Protein AF-A0A2D6P899-F1 (afdb_monomer_lite)

Radius of gyration: 21.69 Å; chains: 1; bounding box: 52×33×63 Å

Sequence (216 aa):
EVYKSGYAFKNKCWFLDWHKQESIDLLESSTNSSELIDLIKQGVPEEYIFENDRKDSNKVVIRGKLPKLKWTDPDLEIHKKSPKTMRDVGVFITWLQDDMVNDITSFRGRNAGGTAMWLACEQGAENVYMMGFDLSVPDKPLSHLYPETTHLPTSAKDNGFDSINWQTQNKKVFRKFPKTNFYWVTKSVEEQLLVDQFSMCKNVTFLTYGDLEVWK

Secondary structure (DSSP, 8-state):
-TTTTTGGGTS-EEETT---B--HHHHHHHTT-TTHHHHHHTTS-GGGEEE---TT---EEEEEE--SS-TT-TTHHHHHT-HHHHTT-EEEEEE--S--EEE--SS-SS-HHHHHHHHHHHTT-SEEEEES-----TTSBP--SS---TTS-SBHHHHT--THHHHHHHHHHHHH-TTSEEEEEESSGGG-TTGGGGTT-TTEEEEEHHHHHTT-

Structure (mmCIF, N/CA/C/O backbone):
data_AF-A0A2D6P899-F1
#
_entry.id   AF-A0A2D6P899-F1
#
loop_
_atom_site.group_PDB
_atom_site.id
_atom_site.type_symbol
_atom_site.label_atom_id
_atom_site.label_alt_id
_atom_site.label_comp_id
_atom_site.label_asym_id
_atom_site.label_entity_id
_atom_site.label_seq_id
_atom_site.pdbx_PDB_ins_code
_atom_site.Cartn_x
_atom_site.Cartn_y
_atom_site.Cartn_z
_atom_site.occupancy
_atom_site.B_iso_or_equiv
_atom_site.auth_seq_id
_atom_site.auth_comp_id
_atom_site.auth_asym_id
_atom_site.auth_atom_id
_atom_site.pdbx_PDB_model_num
ATOM 1 N N . GLU A 1 1 ? 8.119 -7.061 -6.542 1.00 78.00 1 GLU A N 1
ATOM 2 C CA . GLU A 1 1 ? 8.088 -8.331 -5.785 1.00 78.00 1 GLU A CA 1
ATOM 3 C C . GLU A 1 1 ? 6.747 -9.061 -5.896 1.00 78.00 1 GLU A C 1
ATOM 5 O O . GLU A 1 1 ? 6.721 -10.088 -6.554 1.00 78.00 1 GLU A O 1
ATOM 10 N N . VAL A 1 2 ? 5.636 -8.518 -5.372 1.00 89.44 2 VAL A N 1
ATOM 11 C CA . VAL A 1 2 ? 4.300 -9.174 -5.383 1.00 89.44 2 VAL A CA 1
ATOM 12 C C . VAL A 1 2 ? 3.826 -9.617 -6.777 1.00 89.44 2 VAL A C 1
ATOM 14 O O . VAL A 1 2 ? 3.259 -10.694 -6.930 1.00 89.44 2 VAL A O 1
ATOM 17 N N . TYR A 1 3 ? 4.073 -8.810 -7.812 1.00 90.81 3 TYR A N 1
ATOM 18 C CA . TYR A 1 3 ? 3.744 -9.202 -9.187 1.00 90.81 3 TYR A CA 1
ATOM 19 C C . TYR A 1 3 ? 4.625 -10.362 -9.678 1.00 90.81 3 TYR A C 1
ATOM 21 O O . TYR A 1 3 ? 4.132 -11.366 -10.183 1.00 90.81 3 TYR A O 1
ATOM 29 N N . LYS A 1 4 ? 5.942 -10.252 -9.453 1.00 87.00 4 LYS A N 1
ATOM 30 C CA . LYS A 1 4 ? 6.952 -11.235 -9.876 1.00 87.00 4 LYS A CA 1
ATOM 31 C C . LYS A 1 4 ? 6.769 -12.599 -9.201 1.00 87.00 4 LYS A C 1
ATOM 33 O O . LYS A 1 4 ? 7.055 -13.612 -9.823 1.00 87.00 4 LYS A O 1
ATOM 38 N N . SER A 1 5 ? 6.281 -12.639 -7.959 1.00 91.44 5 SER A N 1
ATOM 39 C CA . SER A 1 5 ? 5.993 -13.900 -7.258 1.00 91.44 5 SER A CA 1
ATOM 40 C C . SER A 1 5 ? 4.783 -14.652 -7.823 1.00 91.44 5 SER A C 1
ATOM 42 O O . SER A 1 5 ? 4.521 -15.787 -7.434 1.00 91.44 5 SER A O 1
ATOM 44 N N . GLY A 1 6 ? 4.021 -14.022 -8.719 1.00 92.06 6 GLY A N 1
ATOM 45 C CA . GLY A 1 6 ? 2.809 -14.574 -9.304 1.00 92.06 6 GLY A CA 1
ATOM 46 C C . GLY A 1 6 ? 1.571 -14.488 -8.411 1.00 92.06 6 GLY A C 1
ATOM 47 O O . GLY A 1 6 ? 0.504 -14.967 -8.794 1.00 92.06 6 GLY A O 1
ATOM 48 N N . TYR A 1 7 ? 1.678 -13.845 -7.245 1.00 94.75 7 TYR A N 1
ATOM 49 C CA . TYR A 1 7 ? 0.553 -13.656 -6.327 1.00 94.75 7 TYR A CA 1
ATOM 50 C C . TYR A 1 7 ? -0.601 -12.887 -6.987 1.00 94.75 7 TYR A C 1
ATOM 52 O O . TYR A 1 7 ? -1.763 -13.272 -6.848 1.00 94.75 7 TYR A O 1
ATOM 60 N N . ALA A 1 8 ? -0.263 -11.856 -7.766 1.00 95.25 8 ALA A N 1
ATOM 61 C CA . ALA A 1 8 ? -1.207 -10.988 -8.468 1.00 95.25 8 ALA A CA 1
ATOM 62 C C . ALA A 1 8 ? -2.037 -11.686 -9.562 1.00 95.25 8 ALA A C 1
ATOM 64 O O . ALA A 1 8 ? -3.064 -11.151 -9.967 1.00 95.25 8 ALA A O 1
ATOM 65 N N . PHE A 1 9 ? -1.633 -12.874 -10.023 1.00 94.88 9 PHE A N 1
ATOM 66 C CA . PHE A 1 9 ? -2.398 -13.653 -11.009 1.00 94.88 9 PHE A CA 1
ATOM 67 C C . PHE A 1 9 ? -3.501 -14.503 -10.370 1.00 94.88 9 PHE A C 1
ATOM 69 O O . PHE A 1 9 ? -4.356 -15.038 -11.065 1.00 94.88 9 PHE A O 1
ATOM 76 N N . LYS A 1 10 ? -3.464 -14.671 -9.044 1.00 96.38 10 LYS A N 1
ATOM 77 C CA . LYS A 1 10 ? -4.412 -15.515 -8.299 1.00 96.38 10 LYS A CA 1
ATOM 78 C C . LYS A 1 10 ? -5.194 -14.750 -7.237 1.00 96.38 10 LYS A C 1
ATOM 80 O O . LYS A 1 10 ? -6.148 -15.285 -6.684 1.00 96.38 10 LYS A O 1
ATOM 85 N N . ASN A 1 11 ? -4.775 -13.528 -6.918 1.00 95.75 11 ASN A N 1
ATOM 86 C CA . ASN A 1 11 ? -5.325 -12.746 -5.821 1.00 95.75 11 ASN A CA 1
ATOM 87 C C . ASN A 1 11 ? -5.515 -11.295 -6.247 1.00 95.75 11 ASN A C 1
ATOM 89 O O . ASN A 1 11 ? -4.613 -10.691 -6.834 1.00 95.75 11 ASN A O 1
ATOM 93 N N . LYS A 1 12 ? -6.657 -10.715 -5.863 1.00 93.69 12 LYS A N 1
ATOM 94 C CA . LYS A 1 12 ? -6.929 -9.290 -6.061 1.00 93.69 12 LYS A CA 1
ATOM 95 C C . LYS A 1 12 ? -5.874 -8.459 -5.342 1.00 93.69 12 LYS A C 1
ATOM 97 O O . LYS A 1 12 ? -5.720 -8.555 -4.127 1.00 93.69 12 LYS A O 1
ATOM 102 N N . CYS A 1 13 ? -5.181 -7.625 -6.103 1.00 94.31 13 CYS A N 1
ATOM 103 C CA . CYS A 1 13 ? -4.166 -6.717 -5.594 1.00 94.31 13 CYS A CA 1
ATOM 104 C C . CYS A 1 13 ? -4.570 -5.271 -5.865 1.00 94.31 13 CYS A C 1
ATOM 106 O O . CYS A 1 13 ? -5.303 -4.977 -6.810 1.00 94.31 13 CYS A O 1
ATOM 108 N N . TRP A 1 14 ? -4.041 -4.375 -5.042 1.00 92.88 14 TRP A N 1
ATOM 109 C CA . TRP A 1 14 ? -4.220 -2.937 -5.171 1.00 92.88 14 TRP A CA 1
ATOM 110 C C . TRP A 1 14 ? -2.855 -2.278 -5.051 1.00 92.88 14 TRP A C 1
ATOM 112 O O . TRP A 1 14 ? -2.234 -2.351 -3.989 1.00 92.88 14 TRP A O 1
ATOM 122 N N . PHE A 1 15 ? -2.366 -1.676 -6.133 1.00 92.69 15 PHE A N 1
ATOM 123 C CA . PHE A 1 15 ? -1.057 -1.022 -6.164 1.00 92.69 15 PHE A CA 1
ATOM 124 C C . PHE A 1 15 ? -1.213 0.469 -6.454 1.00 92.69 15 PHE A C 1
ATOM 126 O O . PHE A 1 15 ? -2.043 0.873 -7.261 1.00 92.69 15 PHE A O 1
ATOM 133 N N . LEU A 1 16 ? -0.400 1.287 -5.781 1.00 89.56 16 LEU A N 1
ATOM 134 C CA . LEU A 1 16 ? -0.278 2.706 -6.103 1.00 89.56 16 LEU A CA 1
ATOM 135 C C . LEU A 1 16 ? 0.495 2.886 -7.410 1.00 89.56 16 LEU A C 1
ATOM 137 O O . LEU A 1 16 ? 1.464 2.160 -7.680 1.00 89.56 16 LEU A O 1
ATOM 141 N N . ASP A 1 17 ? 0.075 3.897 -8.167 1.00 88.06 17 ASP A N 1
ATOM 142 C CA . ASP A 1 17 ? 0.683 4.326 -9.426 1.00 88.06 17 ASP A CA 1
ATOM 143 C C . ASP A 1 17 ? 0.746 3.183 -10.454 1.00 88.06 17 ASP A C 1
ATOM 145 O O . ASP A 1 17 ? 1.696 3.067 -11.229 1.00 88.06 17 ASP A O 1
ATOM 149 N N . TRP A 1 18 ? -0.257 2.297 -10.445 1.00 92.56 18 TRP A N 1
ATOM 150 C CA . TRP A 1 18 ? -0.364 1.152 -11.350 1.00 92.56 18 TRP A CA 1
ATOM 151 C C . TRP A 1 18 ? -1.082 1.544 -12.642 1.00 92.56 18 TRP A C 1
ATOM 153 O O . TRP A 1 18 ? -2.067 0.932 -13.060 1.00 92.56 18 TRP A O 1
ATOM 163 N N . HIS A 1 19 ? -0.592 2.615 -13.262 1.00 90.31 19 HIS A N 1
ATOM 164 C CA . HIS A 1 19 ? -1.166 3.189 -14.471 1.00 90.31 19 HIS A CA 1
ATOM 165 C C . HIS A 1 19 ? -0.883 2.272 -15.665 1.00 90.31 19 HIS A C 1
ATOM 167 O O . HIS A 1 19 ? 0.214 2.279 -16.224 1.00 90.31 19 HIS A O 1
ATOM 173 N N . LYS A 1 20 ? -1.869 1.437 -16.014 1.00 91.88 20 LYS A N 1
ATOM 174 C CA . LYS A 1 20 ? -1.775 0.494 -17.133 1.00 91.88 20 LYS A CA 1
ATOM 175 C C . LYS A 1 20 ? -1.792 1.274 -18.447 1.00 91.88 20 LYS A C 1
ATOM 177 O O . LYS A 1 20 ? -2.799 1.893 -18.779 1.00 91.88 20 LYS A O 1
ATOM 182 N N . GLN A 1 21 ? -0.694 1.217 -19.190 1.00 89.12 21 GLN A N 1
ATOM 183 C CA . GLN A 1 21 ? -0.640 1.690 -20.564 1.00 89.12 21 GLN A CA 1
ATOM 184 C C . GLN A 1 21 ? -1.008 0.532 -21.486 1.00 89.12 21 GLN A C 1
ATOM 186 O O . GLN A 1 21 ? -0.331 -0.495 -21.503 1.00 89.12 21 GLN A O 1
ATOM 191 N N . GLU A 1 22 ? -2.095 0.688 -22.235 1.00 85.44 22 GLU A N 1
ATOM 192 C CA . GLU A 1 22 ? -2.554 -0.313 -23.197 1.00 85.44 22 GLU A CA 1
ATOM 193 C C . GLU A 1 22 ? -2.107 0.033 -24.618 1.00 85.44 22 GLU A C 1
ATOM 195 O O . GLU A 1 22 ? -1.874 1.197 -24.945 1.00 85.44 22 GLU A O 1
ATOM 200 N N . SER A 1 23 ? -2.050 -0.986 -25.479 1.00 81.88 23 SER A N 1
ATOM 201 C CA . SER A 1 23 ? -1.768 -0.841 -26.912 1.00 81.88 23 SER A CA 1
ATOM 202 C C . SER A 1 23 ? -0.444 -0.133 -27.206 1.00 81.88 23 SER A C 1
ATOM 204 O O . SER A 1 23 ? -0.385 0.742 -28.073 1.00 81.88 23 SER A O 1
ATOM 206 N N . ILE A 1 24 ? 0.625 -0.513 -26.496 1.00 79.12 24 ILE A N 1
ATOM 207 C CA . ILE A 1 24 ? 1.945 0.109 -26.675 1.00 79.12 24 ILE A CA 1
ATOM 208 C C . ILE A 1 24 ? 2.405 0.054 -28.138 1.00 79.12 24 ILE A C 1
ATOM 210 O O . ILE A 1 24 ? 2.919 1.042 -28.642 1.00 79.12 24 ILE A O 1
ATOM 214 N N . ASP A 1 25 ? 2.093 -1.030 -28.852 1.00 73.88 25 ASP A N 1
ATOM 215 C CA . ASP A 1 25 ? 2.459 -1.223 -30.261 1.00 73.88 25 ASP A CA 1
ATOM 216 C C . ASP A 1 25 ? 1.829 -0.167 -31.184 1.00 73.88 25 ASP A C 1
ATOM 218 O O . ASP A 1 25 ? 2.435 0.292 -32.155 1.0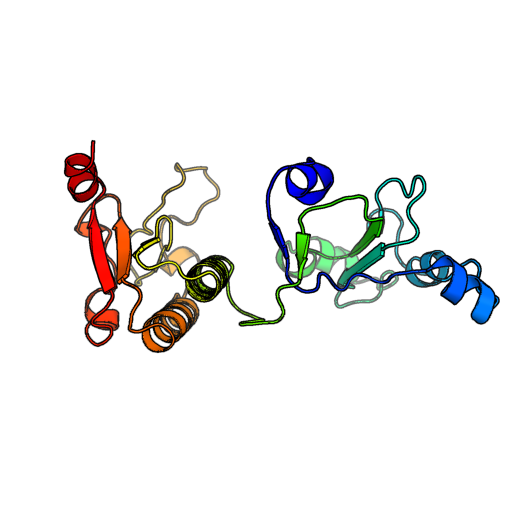0 73.88 25 ASP A O 1
ATOM 222 N N . LEU A 1 26 ? 0.602 0.271 -30.873 1.00 69.94 26 LEU A N 1
ATOM 223 C CA . LEU A 1 26 ? -0.047 1.367 -31.596 1.00 69.94 26 LEU A CA 1
ATOM 224 C C . LEU A 1 26 ? 0.638 2.701 -31.292 1.00 69.94 26 LEU A C 1
ATOM 226 O O . LEU A 1 26 ? 0.802 3.531 -32.185 1.00 69.94 26 LEU A O 1
ATOM 230 N N . LEU A 1 27 ? 1.075 2.904 -30.049 1.00 69.38 27 LEU A N 1
ATOM 231 C CA . LEU A 1 27 ? 1.819 4.100 -29.672 1.00 69.38 27 LEU A CA 1
ATOM 232 C C . LEU A 1 27 ? 3.186 4.140 -30.373 1.00 69.38 27 LEU A C 1
ATOM 234 O O . LEU A 1 27 ? 3.529 5.152 -30.980 1.00 69.38 27 LEU A O 1
ATOM 238 N N . GLU A 1 28 ? 3.923 3.031 -30.360 1.00 71.38 28 GLU A N 1
ATOM 239 C CA . GLU A 1 28 ? 5.237 2.878 -30.997 1.00 71.38 28 GLU A CA 1
ATOM 240 C C . GLU A 1 28 ? 5.152 3.074 -32.518 1.00 71.38 28 GLU A C 1
ATOM 242 O O . GLU A 1 28 ? 5.927 3.842 -33.091 1.00 71.38 28 GLU A O 1
ATOM 247 N N . SER A 1 29 ? 4.147 2.479 -33.170 1.00 67.88 29 SER A N 1
ATOM 248 C CA . SER A 1 29 ? 3.901 2.675 -34.607 1.00 67.88 29 SER A CA 1
ATOM 249 C C . SER A 1 29 ? 3.467 4.104 -34.961 1.00 67.88 29 SER A C 1
ATOM 251 O O . SER A 1 29 ? 3.920 4.647 -35.965 1.00 67.88 29 SER A O 1
ATOM 253 N N . SER A 1 30 ? 2.641 4.756 -34.134 1.00 62.41 30 SER A N 1
ATOM 254 C CA . SER A 1 30 ? 2.189 6.139 -34.373 1.00 62.41 30 SER A CA 1
ATOM 255 C C . SER A 1 30 ? 3.279 7.194 -34.161 1.00 62.41 30 SER A C 1
ATOM 257 O O . SER A 1 30 ? 3.228 8.272 -34.751 1.00 62.41 30 SER A O 1
ATOM 259 N N . THR A 1 31 ? 4.273 6.885 -33.329 1.00 61.03 31 THR A N 1
ATOM 260 C CA . THR A 1 31 ? 5.389 7.779 -32.999 1.00 61.03 31 THR A CA 1
ATOM 261 C C . THR A 1 31 ? 6.646 7.479 -33.814 1.00 61.03 31 THR A C 1
ATOM 263 O O . THR A 1 31 ? 7.671 8.123 -33.587 1.00 61.03 31 THR A O 1
ATOM 266 N N . ASN A 1 32 ? 6.601 6.505 -34.742 1.00 56.28 32 ASN A N 1
ATOM 267 C CA . ASN A 1 32 ? 7.788 5.923 -35.392 1.00 56.28 32 ASN A CA 1
ATOM 268 C C . ASN A 1 32 ? 8.903 5.581 -34.385 1.00 56.28 32 ASN A C 1
ATOM 270 O O . ASN A 1 32 ? 10.087 5.620 -34.710 1.00 56.28 32 ASN A O 1
ATOM 274 N N . SER A 1 33 ? 8.521 5.284 -33.145 1.00 56.06 33 SER A N 1
ATOM 275 C CA . SER A 1 33 ? 9.433 5.023 -32.044 1.00 56.06 33 SER A CA 1
ATOM 276 C C . SER A 1 33 ? 9.185 3.594 -31.601 1.00 56.06 33 SER A C 1
ATOM 278 O O . SER A 1 33 ? 8.532 3.362 -30.589 1.00 56.06 33 SER A O 1
ATOM 280 N N . SER A 1 34 ? 9.744 2.627 -32.333 1.00 55.19 34 SER A N 1
ATOM 281 C CA . SER A 1 34 ? 9.837 1.210 -31.929 1.00 55.19 34 SER A CA 1
ATOM 282 C C . SER A 1 34 ? 10.673 0.986 -30.655 1.00 55.19 34 SER A C 1
ATOM 284 O O . SER A 1 34 ? 11.092 -0.128 -30.374 1.00 55.19 34 SER A O 1
ATOM 286 N N . GLU A 1 35 ? 10.962 2.060 -29.923 1.00 70.00 35 GLU A N 1
ATOM 287 C CA . GLU A 1 35 ? 11.990 2.187 -28.900 1.00 70.00 35 GLU A CA 1
ATOM 288 C C . GLU A 1 35 ? 11.473 2.991 -27.696 1.00 70.00 35 GLU A C 1
ATOM 290 O O . GLU A 1 35 ? 12.277 3.459 -26.904 1.00 70.00 35 GLU A O 1
ATOM 295 N N . LEU A 1 36 ? 10.160 3.212 -27.507 1.00 77.94 36 LEU A N 1
ATOM 296 C CA . LEU A 1 36 ? 9.686 4.020 -26.364 1.00 77.94 36 LEU A CA 1
ATOM 297 C C . LEU A 1 36 ? 10.220 3.475 -25.030 1.00 77.94 36 LEU A C 1
ATOM 299 O O . LEU A 1 36 ? 10.675 4.231 -24.171 1.00 77.94 36 LEU A O 1
ATOM 303 N N . ILE A 1 37 ? 10.187 2.154 -24.874 1.00 84.12 37 ILE A N 1
ATOM 304 C CA . ILE A 1 37 ? 10.745 1.474 -23.707 1.00 84.12 37 ILE A CA 1
ATOM 305 C C . ILE A 1 37 ? 12.268 1.650 -23.637 1.00 84.12 37 ILE A C 1
ATOM 307 O O . ILE A 1 37 ? 12.802 1.883 -22.554 1.00 84.12 37 ILE A O 1
ATOM 311 N N . ASP A 1 38 ? 12.963 1.610 -24.770 1.00 85.00 38 ASP A N 1
ATOM 312 C CA . ASP A 1 38 ? 14.417 1.787 -24.831 1.00 85.00 38 ASP A CA 1
ATOM 313 C C . ASP A 1 38 ? 14.842 3.234 -24.535 1.00 85.00 38 ASP A C 1
ATOM 315 O O . ASP A 1 38 ? 15.819 3.458 -23.819 1.00 85.00 38 ASP A O 1
ATOM 319 N N . LEU A 1 39 ? 14.053 4.225 -24.953 1.00 85.56 39 LEU A N 1
ATOM 320 C CA . LEU A 1 39 ? 14.219 5.633 -24.587 1.00 85.56 39 LEU A CA 1
ATOM 321 C C . LEU A 1 39 ? 14.062 5.843 -23.078 1.00 85.56 39 LEU A C 1
ATOM 323 O O . LEU A 1 39 ? 14.803 6.620 -22.482 1.00 85.56 39 LEU A O 1
ATOM 327 N N . ILE A 1 40 ? 13.130 5.133 -22.438 1.00 87.56 40 ILE A N 1
ATOM 328 C CA . ILE A 1 40 ? 12.949 5.188 -20.980 1.00 87.56 40 ILE A CA 1
ATOM 329 C C . ILE A 1 40 ? 14.146 4.566 -20.247 1.00 87.56 40 ILE A C 1
ATOM 331 O O . ILE A 1 40 ? 14.521 5.034 -19.170 1.00 87.56 40 ILE A O 1
ATOM 335 N N . LYS A 1 41 ? 14.754 3.525 -20.823 1.00 90.25 41 LYS A N 1
ATOM 336 C CA . LYS A 1 41 ? 15.980 2.901 -20.304 1.00 90.25 41 LYS A CA 1
ATOM 337 C C . LYS A 1 41 ? 17.218 3.771 -20.538 1.00 90.25 41 LYS A C 1
ATOM 339 O O . LYS A 1 41 ? 18.203 3.642 -19.812 1.00 90.25 41 LYS A O 1
ATOM 344 N N . GLN A 1 42 ? 17.191 4.658 -21.532 1.00 88.88 42 GLN A N 1
ATOM 345 C CA . GLN A 1 42 ? 18.352 5.435 -21.943 1.00 88.88 42 GLN A CA 1
ATOM 346 C C . GLN A 1 42 ? 18.916 6.281 -20.793 1.00 88.88 42 GLN A C 1
ATOM 348 O O . GLN A 1 42 ? 18.229 7.079 -20.157 1.00 88.8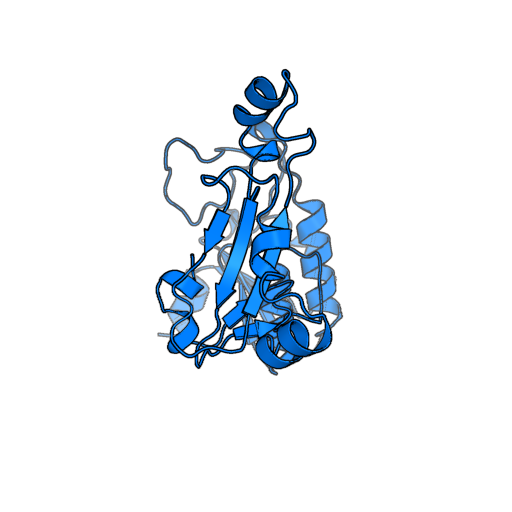8 42 GLN A O 1
ATOM 353 N N . GLY A 1 43 ? 20.216 6.120 -20.536 1.00 86.50 43 GLY A N 1
ATOM 354 C CA . GLY A 1 43 ? 20.916 6.841 -19.473 1.00 86.50 43 GLY A CA 1
ATOM 355 C C . GLY A 1 43 ? 20.683 6.293 -18.063 1.00 86.50 43 GLY A C 1
ATOM 356 O O . GLY A 1 43 ? 21.194 6.887 -17.115 1.00 86.50 43 GLY A O 1
ATOM 357 N N . VAL A 1 44 ? 19.962 5.178 -17.906 1.00 91.56 44 VAL A N 1
ATOM 358 C CA . VAL A 1 44 ? 19.839 4.434 -16.645 1.00 91.56 44 VAL A CA 1
ATOM 359 C C . VAL A 1 44 ? 20.785 3.226 -16.691 1.00 91.56 44 VAL A C 1
ATOM 361 O O . VAL A 1 44 ? 20.755 2.486 -17.673 1.00 91.56 44 VAL A O 1
ATOM 364 N N . PRO A 1 45 ? 21.642 3.007 -15.676 1.00 92.56 45 PRO A N 1
ATOM 365 C CA . PRO A 1 45 ? 22.497 1.823 -15.635 1.00 92.56 45 PRO A CA 1
ATOM 366 C C . PRO A 1 45 ? 21.671 0.532 -15.559 1.00 92.56 45 PRO A C 1
ATOM 368 O O . PRO A 1 45 ? 20.613 0.507 -14.925 1.00 92.56 45 PRO A O 1
ATOM 371 N N . GLU A 1 46 ? 22.164 -0.537 -16.188 1.00 93.12 46 GLU A N 1
ATOM 372 C CA . GLU A 1 46 ? 21.448 -1.810 -16.353 1.00 93.12 46 GLU A CA 1
ATOM 373 C C . GLU A 1 46 ? 21.023 -2.425 -15.013 1.00 93.12 46 GLU A C 1
ATOM 375 O O . GLU A 1 46 ? 19.911 -2.930 -14.883 1.00 93.12 46 GLU A O 1
ATOM 380 N N . GLU A 1 47 ? 21.842 -2.289 -13.968 1.00 92.25 47 GLU A N 1
ATOM 381 C CA . GLU A 1 47 ? 21.541 -2.803 -12.632 1.00 92.25 47 GLU A CA 1
ATOM 382 C C . GLU A 1 47 ? 20.370 -2.088 -11.926 1.00 92.25 47 GLU A C 1
ATOM 384 O O . GLU A 1 47 ? 19.877 -2.569 -10.904 1.00 92.25 47 GLU A O 1
ATOM 389 N N . TYR A 1 48 ? 19.911 -0.953 -12.467 1.00 93.00 48 TYR A N 1
ATOM 390 C CA . TYR A 1 48 ? 18.742 -0.200 -12.003 1.00 93.00 48 TYR A CA 1
ATOM 391 C C . TYR A 1 48 ? 17.549 -0.296 -12.961 1.00 93.00 48 TYR A C 1
ATOM 393 O O . TYR A 1 48 ? 16.553 0.407 -12.766 1.00 93.00 48 TYR A O 1
ATOM 401 N N . ILE A 1 49 ? 17.628 -1.152 -13.981 1.00 94.12 49 ILE A N 1
ATOM 402 C CA . ILE A 1 49 ? 16.525 -1.465 -14.885 1.00 94.12 49 ILE A CA 1
ATOM 403 C C . ILE A 1 49 ? 15.960 -2.828 -14.484 1.00 94.12 49 ILE A C 1
ATOM 405 O O . ILE A 1 49 ? 16.627 -3.857 -14.540 1.00 94.12 49 ILE A O 1
ATOM 409 N N . PHE A 1 50 ? 14.697 -2.836 -14.075 1.00 93.06 50 PHE A N 1
ATOM 410 C CA . PHE A 1 50 ? 13.988 -4.030 -13.639 1.00 93.06 50 PHE A CA 1
ATOM 411 C C . PHE A 1 50 ? 12.820 -4.291 -14.578 1.00 93.06 50 PHE A C 1
ATOM 413 O O . PHE A 1 50 ? 11.800 -3.605 -14.525 1.00 93.06 50 PHE A O 1
ATOM 420 N N . GLU A 1 51 ? 12.960 -5.311 -15.413 1.00 92.88 51 GLU A N 1
ATOM 421 C CA . GLU A 1 51 ? 11.969 -5.687 -16.414 1.00 92.88 51 GLU A CA 1
ATOM 422 C C . GLU A 1 51 ? 11.625 -7.177 -16.290 1.00 92.88 51 GLU A C 1
ATOM 424 O O . GLU A 1 51 ? 12.481 -7.999 -15.957 1.00 92.88 51 GLU A O 1
ATOM 429 N N . ASN A 1 52 ? 10.352 -7.532 -16.480 1.00 91.88 52 ASN A N 1
ATOM 430 C CA . ASN A 1 52 ? 9.919 -8.925 -16.622 1.00 91.88 52 ASN A CA 1
ATOM 431 C C . ASN A 1 52 ? 9.766 -9.305 -18.101 1.00 91.88 52 ASN A C 1
ATOM 433 O O . ASN A 1 52 ? 9.749 -8.445 -18.972 1.00 91.88 52 ASN A O 1
ATOM 437 N N . ASP A 1 53 ? 9.595 -10.594 -18.389 1.00 89.94 53 ASP A N 1
ATOM 438 C CA . ASP A 1 53 ? 9.386 -11.040 -19.768 1.00 89.94 53 ASP A CA 1
ATOM 439 C C . ASP A 1 53 ? 8.104 -10.443 -20.363 1.00 89.94 53 ASP A C 1
ATOM 441 O O . ASP A 1 53 ? 7.010 -10.623 -19.815 1.00 89.94 53 ASP A O 1
ATOM 445 N N . ARG A 1 54 ? 8.238 -9.789 -21.524 1.00 88.81 54 ARG A N 1
ATOM 446 C CA . ARG A 1 54 ? 7.116 -9.203 -22.271 1.00 88.81 54 ARG A CA 1
ATOM 447 C C . ARG A 1 54 ? 6.081 -10.235 -22.719 1.00 88.81 54 ARG A C 1
ATOM 449 O O . ARG A 1 54 ? 4.880 -9.973 -22.650 1.00 88.81 54 ARG A O 1
ATOM 456 N N . LYS A 1 55 ? 6.546 -11.414 -23.148 1.00 88.00 55 LYS A N 1
ATOM 457 C CA . LYS A 1 55 ? 5.730 -12.450 -23.808 1.00 88.00 55 LYS A CA 1
ATOM 458 C C . LYS A 1 55 ? 4.923 -11.841 -24.967 1.00 88.00 55 LYS A C 1
ATOM 460 O O . LYS A 1 55 ? 5.487 -11.116 -25.776 1.00 88.00 55 LYS A O 1
ATOM 465 N N . ASP A 1 56 ? 3.631 -12.124 -25.041 1.00 86.31 56 ASP A N 1
ATOM 466 C CA . ASP A 1 56 ? 2.659 -11.614 -26.008 1.00 86.31 56 ASP A CA 1
ATOM 467 C C . ASP A 1 56 ? 1.921 -10.352 -25.520 1.00 86.31 56 ASP A C 1
ATOM 469 O O . ASP A 1 56 ? 0.938 -9.927 -26.127 1.00 86.31 56 ASP A O 1
ATOM 473 N N . SER A 1 57 ? 2.379 -9.727 -24.429 1.00 87.81 57 SER A N 1
ATOM 474 C CA . SER A 1 57 ? 1.706 -8.558 -23.873 1.00 87.81 57 SER A CA 1
ATOM 475 C C . SER A 1 57 ? 1.913 -7.294 -24.705 1.00 87.81 57 SER A C 1
ATOM 477 O O . SER A 1 57 ? 3.033 -6.930 -25.082 1.00 87.81 57 SER A O 1
ATOM 479 N N . ASN A 1 58 ? 0.813 -6.566 -24.885 1.00 87.81 58 ASN A N 1
ATOM 480 C CA . ASN A 1 58 ? 0.775 -5.199 -25.398 1.00 87.81 58 ASN A CA 1
ATOM 481 C C . ASN A 1 58 ? 0.422 -4.165 -24.310 1.00 87.81 58 ASN A C 1
ATOM 483 O O . ASN A 1 58 ? 0.105 -3.013 -24.627 1.00 87.81 58 ASN A O 1
ATOM 487 N N . LYS A 1 59 ? 0.438 -4.577 -23.035 1.00 91.62 59 LYS A N 1
ATOM 488 C CA . LYS A 1 59 ? 0.101 -3.744 -21.878 1.00 91.62 59 LYS A CA 1
ATOM 489 C C . LYS A 1 59 ? 1.295 -3.643 -20.944 1.00 91.62 59 LYS A C 1
ATOM 491 O O . LYS A 1 59 ? 1.923 -4.646 -20.613 1.00 91.62 59 LYS A O 1
ATOM 496 N N . VAL A 1 60 ? 1.580 -2.444 -20.460 1.00 92.62 60 VAL A N 1
ATOM 497 C CA . VAL A 1 60 ? 2.747 -2.205 -19.611 1.00 92.62 60 VAL A CA 1
ATOM 498 C C . VAL A 1 60 ? 2.422 -1.224 -18.494 1.00 92.62 60 VAL A C 1
ATOM 500 O O . VAL A 1 60 ? 1.649 -0.286 -18.668 1.00 92.62 60 VAL A O 1
ATOM 503 N N . VAL A 1 61 ? 3.022 -1.439 -17.329 1.00 94.06 61 VAL A N 1
ATOM 504 C CA . VAL A 1 61 ? 3.141 -0.429 -16.277 1.00 94.06 61 VAL A CA 1
ATOM 505 C C . VAL A 1 61 ? 4.604 -0.054 -16.170 1.00 94.06 61 VAL A C 1
ATOM 507 O O . VAL A 1 61 ? 5.458 -0.913 -15.954 1.00 94.06 61 VAL A O 1
ATOM 510 N N . ILE A 1 62 ? 4.883 1.238 -16.294 1.00 92.12 62 ILE A N 1
ATOM 511 C CA . ILE A 1 62 ? 6.225 1.785 -16.131 1.00 92.12 62 ILE A CA 1
ATOM 512 C C . ILE A 1 62 ? 6.207 2.652 -14.884 1.00 92.12 62 ILE A C 1
ATOM 514 O O . ILE A 1 62 ? 5.428 3.598 -14.773 1.00 92.12 62 ILE A O 1
ATOM 518 N N . ARG A 1 63 ? 7.073 2.325 -13.932 1.00 91.44 63 ARG A N 1
ATOM 519 C CA . ARG A 1 63 ? 7.321 3.148 -12.749 1.00 91.44 63 ARG A CA 1
ATOM 520 C C . ARG A 1 63 ? 8.801 3.409 -12.638 1.00 91.44 63 ARG A C 1
ATOM 522 O O . ARG A 1 63 ? 9.615 2.611 -13.082 1.00 91.44 63 ARG A O 1
ATOM 529 N N . GLY A 1 64 ? 9.164 4.501 -11.993 1.00 89.12 64 GLY A N 1
ATOM 530 C CA . GLY A 1 64 ? 10.562 4.731 -11.716 1.00 89.12 64 GLY A CA 1
ATOM 531 C C . GLY A 1 64 ? 10.779 5.824 -10.701 1.00 89.12 64 GLY A C 1
ATOM 532 O O . GLY A 1 64 ? 9.954 6.718 -10.516 1.00 89.12 64 GLY A O 1
ATOM 533 N N . LYS A 1 65 ? 11.927 5.733 -10.051 1.00 90.56 65 LYS A N 1
ATOM 534 C CA . LYS A 1 65 ? 12.467 6.777 -9.200 1.00 90.56 65 LYS A CA 1
ATOM 535 C C . LYS A 1 65 ? 13.933 6.907 -9.552 1.00 90.56 65 LYS A C 1
ATOM 537 O O . LYS A 1 65 ? 14.713 5.984 -9.342 1.00 90.56 65 LYS A O 1
ATOM 542 N N . LEU A 1 66 ? 14.304 8.059 -10.089 1.00 87.88 66 LEU A N 1
ATOM 543 C CA . LEU A 1 66 ? 15.704 8.363 -10.340 1.00 87.88 66 LEU A CA 1
ATOM 544 C C . LEU A 1 66 ? 16.396 8.788 -9.035 1.00 87.88 66 LEU A C 1
ATOM 546 O O . LEU A 1 66 ? 15.736 9.291 -8.113 1.00 87.88 66 LEU A O 1
ATOM 550 N N . PRO A 1 67 ? 17.718 8.578 -8.924 1.00 88.38 67 PRO A N 1
ATOM 551 C CA . PRO A 1 67 ? 18.494 9.111 -7.816 1.00 88.38 67 PRO A CA 1
ATOM 552 C C . PRO A 1 67 ? 18.422 10.644 -7.775 1.00 88.38 67 PRO A C 1
ATOM 554 O O . PRO A 1 67 ? 18.112 11.309 -8.761 1.00 88.38 67 PRO A O 1
ATOM 557 N N . LYS A 1 68 ? 18.723 11.222 -6.604 1.00 86.06 68 LYS A N 1
ATOM 558 C CA . LYS A 1 68 ? 18.770 12.687 -6.432 1.00 86.06 68 LYS A CA 1
ATOM 559 C C . LYS A 1 68 ? 19.877 13.347 -7.260 1.00 86.06 68 LYS A C 1
ATOM 561 O O . LYS A 1 68 ? 19.735 14.506 -7.635 1.00 86.06 68 LYS A O 1
ATOM 566 N N . LEU A 1 69 ? 20.967 12.620 -7.491 1.00 87.44 69 LEU A N 1
ATOM 567 C CA . LEU A 1 69 ? 22.079 13.022 -8.346 1.00 87.44 69 LEU A CA 1
ATOM 568 C C . LEU A 1 69 ? 22.008 12.262 -9.667 1.00 87.44 69 LEU A C 1
ATOM 570 O O . LEU A 1 69 ? 21.400 11.197 -9.730 1.00 87.44 69 LEU A O 1
ATOM 574 N N . LYS A 1 70 ? 22.647 12.785 -10.716 1.00 88.19 70 LYS A N 1
ATOM 575 C CA . LYS A 1 70 ? 22.756 12.066 -11.992 1.00 88.19 70 LYS A CA 1
ATOM 576 C C . LYS A 1 70 ? 23.577 10.789 -11.813 1.00 88.19 70 LYS A C 1
ATOM 578 O O . LYS A 1 70 ? 24.472 10.736 -10.978 1.00 88.19 70 LYS A O 1
ATOM 583 N N . TRP A 1 71 ? 23.335 9.795 -12.665 1.00 87.25 71 TRP A N 1
ATOM 584 C CA . TRP A 1 71 ? 24.102 8.544 -12.681 1.00 87.25 71 TRP A CA 1
ATOM 585 C C . TRP A 1 71 ? 25.611 8.741 -12.887 1.00 87.25 71 TRP A C 1
ATOM 587 O O . TRP A 1 71 ? 26.406 7.938 -12.417 1.00 87.25 71 TRP A O 1
ATOM 597 N N . THR A 1 72 ? 25.996 9.827 -13.558 1.00 88.19 72 THR A N 1
ATOM 598 C CA . THR A 1 72 ? 27.389 10.197 -13.847 1.00 88.19 72 THR A CA 1
ATOM 599 C C . THR A 1 72 ? 28.017 11.108 -12.789 1.00 88.19 72 THR A C 1
ATOM 601 O O . THR A 1 72 ? 29.122 11.601 -12.998 1.00 88.19 72 THR A O 1
ATOM 604 N N . ASP A 1 73 ? 27.298 11.435 -11.715 1.00 90.50 73 ASP A N 1
ATOM 605 C CA . ASP A 1 73 ? 27.782 12.355 -10.688 1.00 90.50 73 ASP A CA 1
ATOM 606 C C . ASP A 1 73 ? 28.848 11.669 -9.806 1.00 90.50 73 ASP A C 1
ATOM 608 O O . ASP A 1 73 ? 28.569 10.593 -9.265 1.00 90.50 73 ASP A O 1
ATOM 612 N N . PRO A 1 74 ? 30.050 12.255 -9.630 1.00 88.00 74 PRO A N 1
ATOM 613 C CA . PRO A 1 74 ? 31.101 11.679 -8.788 1.00 88.00 74 PRO A CA 1
ATOM 614 C C . PRO A 1 74 ? 30.665 11.412 -7.338 1.00 88.00 74 PRO A C 1
ATOM 616 O O . PRO A 1 74 ? 31.148 10.463 -6.717 1.00 88.00 74 PRO A O 1
ATOM 619 N N . ASP A 1 75 ? 29.717 12.193 -6.809 1.00 90.31 75 ASP A N 1
ATOM 620 C CA . ASP A 1 75 ? 29.238 12.073 -5.428 1.00 90.31 75 ASP A CA 1
ATOM 621 C C . ASP A 1 75 ? 28.118 11.028 -5.269 1.00 90.31 75 ASP A C 1
ATOM 623 O O . ASP A 1 75 ? 27.639 10.767 -4.153 1.00 90.31 75 ASP A O 1
ATOM 627 N N . LEU A 1 76 ? 27.684 10.385 -6.361 1.00 86.12 76 LEU A N 1
ATOM 628 C CA . LEU A 1 76 ? 26.636 9.367 -6.325 1.00 86.12 76 LEU A CA 1
ATOM 629 C C . LEU A 1 76 ? 27.040 8.154 -5.480 1.00 86.12 76 LEU A C 1
ATOM 631 O O . LEU A 1 76 ? 26.199 7.603 -4.775 1.00 86.12 76 LEU A O 1
ATOM 635 N N . GLU A 1 77 ? 28.314 7.761 -5.478 1.00 85.56 77 GLU A N 1
ATOM 636 C CA . GLU A 1 77 ? 28.788 6.613 -4.689 1.00 85.56 77 GLU A CA 1
ATOM 637 C C . GLU A 1 77 ? 28.637 6.834 -3.178 1.00 85.56 77 GLU A C 1
ATOM 639 O O . GLU A 1 77 ? 28.371 5.900 -2.418 1.00 85.56 77 GLU A O 1
ATOM 644 N N . ILE A 1 78 ? 28.720 8.085 -2.722 1.00 86.12 78 ILE A N 1
ATOM 645 C CA . ILE A 1 78 ? 28.426 8.445 -1.330 1.00 86.12 78 ILE A CA 1
ATOM 646 C C . ILE A 1 78 ? 26.924 8.290 -1.066 1.00 86.12 78 ILE A C 1
ATOM 648 O O . ILE A 1 78 ? 26.520 7.737 -0.042 1.00 86.12 78 ILE A O 1
ATOM 652 N N . HIS A 1 79 ? 26.088 8.714 -2.016 1.00 81.19 79 HIS A N 1
ATOM 653 C CA . HIS A 1 79 ? 24.635 8.589 -1.927 1.00 81.19 79 HIS A CA 1
ATOM 654 C C . HIS A 1 79 ? 24.159 7.136 -1.997 1.00 81.19 79 HIS A C 1
ATOM 656 O O . HIS A 1 79 ? 23.169 6.801 -1.343 1.00 81.19 79 HIS A O 1
ATOM 662 N N . LYS A 1 80 ? 24.864 6.260 -2.724 1.00 84.38 80 LYS A N 1
ATOM 663 C CA . LYS A 1 80 ? 24.538 4.831 -2.817 1.00 84.38 80 LYS A CA 1
ATOM 664 C C . LYS A 1 80 ? 24.625 4.114 -1.471 1.00 84.38 80 LYS A C 1
ATOM 666 O O . LYS A 1 80 ? 23.854 3.192 -1.219 1.00 84.38 80 LYS A O 1
ATOM 671 N N . LYS A 1 81 ? 25.500 4.580 -0.572 1.00 85.06 81 LYS A N 1
ATOM 672 C CA . LYS A 1 81 ? 25.683 4.011 0.776 1.00 85.06 81 LYS A CA 1
ATOM 673 C C . LYS A 1 81 ? 24.505 4.252 1.717 1.00 85.06 81 LYS A C 1
ATOM 675 O O . LYS A 1 81 ? 24.438 3.614 2.762 1.00 85.06 81 LYS A O 1
ATOM 680 N N . SER A 1 82 ? 23.591 5.165 1.388 1.00 82.56 82 SER A N 1
ATOM 681 C CA . SER A 1 82 ? 22.411 5.434 2.206 1.00 82.56 82 SER A CA 1
ATOM 682 C C . SER A 1 82 ? 21.205 4.641 1.683 1.00 82.56 82 SER A C 1
ATOM 684 O O . SER A 1 82 ? 20.686 4.926 0.600 1.00 82.56 82 SER A O 1
ATOM 686 N N . PRO A 1 83 ? 20.668 3.684 2.466 1.00 77.62 83 PRO A N 1
ATOM 687 C CA . PRO A 1 83 ? 19.464 2.956 2.075 1.00 77.62 83 PRO A CA 1
ATOM 688 C C . PRO A 1 83 ? 18.274 3.888 1.833 1.00 77.62 83 PRO A C 1
ATOM 690 O O . PRO A 1 83 ? 17.446 3.627 0.969 1.00 77.62 83 PRO A O 1
ATOM 693 N N . LYS A 1 84 ? 18.188 5.018 2.551 1.00 78.00 84 LYS A N 1
ATOM 694 C CA . LYS A 1 84 ? 17.082 5.978 2.406 1.00 78.00 84 LYS A CA 1
ATOM 695 C C . LYS A 1 84 ? 17.077 6.671 1.040 1.00 78.00 84 LYS A C 1
ATOM 697 O O . LYS A 1 84 ? 16.003 6.944 0.506 1.00 78.00 84 LYS A O 1
ATOM 702 N N . THR A 1 85 ? 18.247 6.986 0.485 1.00 78.94 85 THR A N 1
ATOM 703 C CA . THR A 1 85 ? 18.371 7.677 -0.811 1.00 78.94 85 THR A CA 1
ATOM 704 C C . THR A 1 85 ? 18.179 6.723 -1.979 1.00 78.94 85 THR A C 1
ATOM 706 O O . THR A 1 85 ? 17.528 7.110 -2.945 1.00 78.94 85 THR A O 1
ATOM 709 N N . MET A 1 86 ? 18.668 5.486 -1.862 1.00 84.00 86 MET A N 1
ATOM 710 C CA . MET A 1 86 ? 18.572 4.474 -2.922 1.00 84.00 86 MET A CA 1
ATOM 711 C C . MET A 1 86 ? 17.326 3.598 -2.857 1.00 84.00 86 MET A C 1
ATOM 713 O O . MET A 1 86 ? 17.072 2.830 -3.782 1.00 84.00 86 MET A O 1
ATOM 717 N N . ARG A 1 87 ? 16.523 3.707 -1.795 1.00 84.00 87 ARG A N 1
ATOM 718 C CA . ARG A 1 87 ? 15.271 2.959 -1.678 1.00 84.00 87 ARG A CA 1
ATOM 719 C C . ARG A 1 87 ? 14.380 3.199 -2.893 1.00 84.00 87 ARG A C 1
ATOM 721 O O . ARG A 1 87 ? 14.067 4.353 -3.206 1.00 84.00 87 ARG A O 1
ATOM 728 N N . ASP A 1 88 ? 13.957 2.099 -3.508 1.00 85.44 88 ASP A N 1
ATOM 729 C CA . ASP A 1 88 ? 13.083 2.049 -4.681 1.00 85.44 88 ASP A CA 1
ATOM 730 C C . ASP A 1 88 ? 13.626 2.829 -5.895 1.00 85.44 88 ASP A C 1
ATOM 732 O O . ASP A 1 88 ? 12.857 3.177 -6.786 1.00 85.44 88 ASP A O 1
ATOM 736 N N . VAL A 1 89 ? 14.933 3.134 -5.931 1.00 91.50 89 VAL A N 1
ATOM 737 C CA . VAL A 1 89 ? 15.577 3.771 -7.087 1.00 91.50 89 VAL A CA 1
ATOM 738 C C . VAL A 1 89 ? 15.730 2.758 -8.216 1.00 91.50 89 VAL A C 1
ATOM 740 O O . VAL A 1 89 ? 16.211 1.646 -8.007 1.00 91.50 89 VAL A O 1
ATOM 743 N N . GLY A 1 90 ? 15.346 3.178 -9.415 1.00 93.50 90 GLY A N 1
ATOM 744 C CA . GLY A 1 90 ? 15.400 2.388 -10.634 1.00 93.50 90 GLY A CA 1
ATOM 745 C C . GLY A 1 90 ? 14.209 2.657 -11.538 1.00 93.50 90 GLY A C 1
ATOM 746 O O . GLY A 1 90 ? 13.295 3.411 -11.190 1.00 93.50 90 GLY A O 1
ATOM 747 N N . VAL A 1 91 ? 14.238 2.034 -12.707 1.00 94.44 91 VAL A N 1
ATOM 748 C CA . VAL A 1 91 ? 13.130 1.965 -13.654 1.00 94.44 91 VAL A CA 1
ATOM 749 C C . VAL A 1 91 ? 12.568 0.551 -13.599 1.00 94.44 91 VAL A C 1
ATOM 751 O O . VAL A 1 91 ? 13.294 -0.425 -13.746 1.00 94.44 91 VAL A O 1
ATOM 754 N N . PHE A 1 92 ? 11.267 0.444 -13.370 1.00 93.56 92 PHE A N 1
ATOM 755 C CA . PHE A 1 92 ? 10.526 -0.801 -13.251 1.00 93.56 92 PHE A CA 1
ATOM 756 C C . PHE A 1 92 ? 9.527 -0.882 -14.399 1.00 93.56 92 PHE A C 1
ATOM 758 O O . PHE A 1 92 ? 8.523 -0.165 -14.407 1.00 93.56 92 PHE A O 1
ATOM 765 N N . ILE A 1 93 ? 9.799 -1.765 -15.351 1.00 93.44 93 ILE A N 1
ATOM 766 C CA . ILE A 1 93 ? 8.954 -2.034 -16.511 1.00 93.44 93 ILE A CA 1
ATOM 767 C C . ILE A 1 93 ? 8.254 -3.360 -16.244 1.00 93.44 93 ILE A C 1
ATOM 769 O O . ILE A 1 93 ? 8.885 -4.407 -16.138 1.00 93.44 93 ILE A O 1
ATOM 773 N N . THR A 1 94 ? 6.941 -3.315 -16.049 1.00 93.94 94 THR A N 1
ATOM 774 C CA . THR A 1 94 ? 6.132 -4.515 -15.834 1.00 93.94 94 THR A CA 1
ATOM 775 C C . THR A 1 94 ? 5.198 -4.714 -17.012 1.00 93.94 94 THR A C 1
ATOM 777 O O . THR A 1 94 ? 4.166 -4.054 -17.116 1.00 93.94 94 THR A O 1
ATOM 780 N N . TRP A 1 95 ? 5.551 -5.650 -17.882 1.00 93.19 95 TRP A N 1
ATOM 781 C CA . TRP A 1 95 ? 4.681 -6.170 -18.923 1.00 93.19 95 TRP A CA 1
ATOM 782 C C . TRP A 1 95 ? 3.566 -6.988 -18.296 1.00 93.19 95 TRP A C 1
ATOM 784 O O . TRP A 1 95 ? 3.814 -7.968 -17.581 1.00 93.19 95 TRP A O 1
ATOM 794 N N . LEU A 1 96 ? 2.335 -6.546 -18.527 1.00 93.50 96 LEU A N 1
ATOM 795 C CA . LEU A 1 96 ? 1.174 -7.076 -17.837 1.00 93.50 96 LEU A CA 1
ATOM 796 C C . LEU A 1 96 ? 0.648 -8.314 -18.545 1.00 93.50 96 LEU A C 1
ATOM 798 O O . LEU A 1 96 ? 0.494 -8.328 -19.760 1.00 93.50 96 LEU A O 1
ATOM 802 N N . GLN A 1 97 ? 0.325 -9.334 -17.773 1.00 90.94 97 GLN A N 1
ATOM 803 C CA . GLN A 1 97 ? -0.433 -10.485 -18.250 1.00 90.94 97 GLN A CA 1
ATOM 804 C C . GLN A 1 97 ? -1.882 -10.348 -17.764 1.00 90.94 97 GLN A C 1
ATOM 806 O O . GLN A 1 97 ? -2.276 -9.286 -17.276 1.00 90.94 97 GLN A O 1
ATOM 811 N N . ASP A 1 98 ? -2.677 -11.409 -17.874 1.00 91.38 98 ASP A N 1
ATOM 812 C CA . ASP A 1 98 ? -3.980 -11.456 -17.210 1.00 91.38 98 ASP A CA 1
ATOM 813 C C . ASP A 1 98 ? -3.781 -11.472 -15.684 1.00 91.38 98 ASP A C 1
ATOM 815 O O . ASP A 1 98 ? -3.480 -12.501 -15.076 1.00 91.38 98 ASP A O 1
ATOM 819 N N . ASP A 1 99 ? -3.829 -10.283 -15.080 1.00 93.75 99 ASP A N 1
ATOM 820 C CA . ASP A 1 99 ? -3.591 -10.043 -13.662 1.00 93.75 99 ASP A CA 1
ATOM 821 C C . ASP A 1 99 ? -4.815 -9.458 -12.960 1.00 93.75 99 ASP A C 1
ATOM 823 O O . ASP A 1 99 ? -5.697 -8.845 -13.558 1.00 93.75 99 ASP A O 1
ATOM 827 N N . MET A 1 100 ? -4.842 -9.617 -11.640 1.00 95.25 100 MET A N 1
ATOM 828 C CA . MET A 1 100 ? -5.910 -9.114 -10.783 1.00 95.25 100 MET A CA 1
ATOM 829 C C . MET A 1 100 ? -5.500 -7.823 -10.061 1.00 95.25 100 MET A C 1
ATOM 831 O O . MET A 1 100 ? -5.958 -7.560 -8.943 1.00 95.25 100 MET A O 1
ATOM 835 N N . VAL A 1 101 ? -4.599 -7.030 -10.654 1.00 95.50 101 VAL A N 1
ATOM 836 C CA . VAL A 1 101 ? -4.128 -5.780 -10.051 1.00 95.50 101 VAL A CA 1
ATOM 837 C C . VAL A 1 101 ? -5.036 -4.625 -10.445 1.00 95.50 101 VAL A C 1
ATOM 839 O O . VAL A 1 101 ? -5.244 -4.347 -11.628 1.00 95.50 101 VAL A O 1
ATOM 842 N N . ASN A 1 102 ? -5.506 -3.904 -9.434 1.00 93.06 102 ASN A N 1
ATOM 843 C CA . ASN A 1 102 ? -6.240 -2.657 -9.569 1.00 93.06 102 ASN A CA 1
ATOM 844 C C . ASN A 1 102 ? -5.341 -1.479 -9.177 1.00 93.06 102 ASN A C 1
ATOM 846 O O . ASN A 1 102 ? -4.557 -1.570 -8.226 1.00 93.06 102 ASN A O 1
ATOM 850 N N . ASP A 1 103 ? -5.468 -0.372 -9.906 1.00 92.88 103 ASP A N 1
ATOM 851 C CA . ASP A 1 103 ? -4.808 0.879 -9.539 1.00 92.88 103 ASP A CA 1
ATOM 852 C C . ASP A 1 103 ? -5.523 1.531 -8.351 1.00 92.88 103 ASP A C 1
ATOM 854 O O . ASP A 1 103 ? -6.755 1.602 -8.298 1.00 92.88 103 ASP A O 1
ATOM 858 N N . ILE A 1 104 ? -4.744 2.024 -7.392 1.00 92.94 104 ILE A N 1
ATOM 859 C CA . ILE A 1 104 ? -5.261 2.787 -6.258 1.00 92.94 104 ILE A CA 1
ATOM 860 C C . ILE A 1 104 ? -5.413 4.247 -6.688 1.00 92.94 104 ILE A C 1
ATOM 862 O O . ILE A 1 104 ? -4.469 5.041 -6.653 1.00 92.94 104 ILE A O 1
ATOM 866 N N . THR A 1 105 ? -6.636 4.617 -7.057 1.00 89.88 105 THR A N 1
ATOM 867 C CA . THR A 1 105 ? -6.981 5.985 -7.474 1.00 89.88 105 THR A CA 1
ATOM 868 C C . THR A 1 105 ? -7.467 6.857 -6.310 1.00 89.88 105 THR A C 1
ATOM 870 O O . THR A 1 105 ? -7.366 8.085 -6.369 1.00 89.88 105 THR A O 1
ATOM 873 N N . SER A 1 106 ? -7.938 6.242 -5.221 1.00 88.56 106 SER A N 1
ATOM 874 C CA . SER A 1 106 ? -8.408 6.898 -3.998 1.00 88.56 106 SER A CA 1
ATOM 875 C C . SER A 1 106 ? -7.333 6.892 -2.898 1.00 88.56 106 SER A C 1
ATOM 877 O O . SER A 1 106 ? -6.370 6.137 -2.938 1.00 88.56 106 SER A O 1
ATOM 879 N N . PHE A 1 107 ? -7.452 7.799 -1.920 1.00 88.31 107 PHE A N 1
ATOM 880 C CA . PHE A 1 107 ? -6.600 7.847 -0.714 1.00 88.31 107 PHE A CA 1
ATOM 881 C C . PHE A 1 107 ? -5.071 7.767 -0.945 1.00 88.31 107 PHE A C 1
ATOM 883 O O . PHE A 1 107 ? -4.327 7.270 -0.102 1.00 88.31 107 PHE A O 1
ATOM 890 N N . ARG A 1 108 ? -4.580 8.311 -2.067 1.00 86.94 108 ARG A N 1
ATOM 891 C CA . ARG A 1 108 ? -3.155 8.299 -2.443 1.00 86.94 108 ARG A CA 1
ATOM 892 C C . ARG A 1 108 ? -2.261 9.044 -1.437 1.00 86.94 108 ARG A C 1
ATOM 894 O O . ARG A 1 108 ? -2.698 9.968 -0.739 1.00 86.94 108 ARG A O 1
ATOM 901 N N . GLY A 1 109 ? -0.983 8.654 -1.390 1.00 84.19 109 GLY A N 1
ATOM 902 C CA . GLY A 1 109 ? 0.043 9.282 -0.541 1.00 84.19 109 GLY A CA 1
ATOM 903 C C . GLY A 1 109 ? -0.081 8.947 0.950 1.00 84.19 109 GLY A C 1
ATOM 904 O O . GLY A 1 109 ? 0.313 9.739 1.808 1.00 84.19 109 GLY A O 1
ATOM 905 N N . ARG A 1 110 ? -0.689 7.804 1.267 1.00 90.12 110 ARG A N 1
ATOM 906 C CA . ARG A 1 110 ? -0.934 7.321 2.629 1.00 90.12 110 ARG A CA 1
ATOM 907 C C . ARG A 1 110 ? -0.142 6.043 2.868 1.00 90.12 110 ARG A C 1
ATOM 909 O O . ARG A 1 110 ? 0.354 5.427 1.928 1.00 90.12 110 ARG A O 1
ATOM 916 N N . ASN A 1 111 ? 0.036 5.676 4.132 1.00 88.25 111 ASN A N 1
ATOM 917 C CA . ASN A 1 111 ? 0.720 4.437 4.476 1.00 88.25 111 ASN A CA 1
ATOM 918 C C . ASN A 1 111 ? -0.123 3.223 4.035 1.00 88.25 111 ASN A C 1
ATOM 920 O O . ASN A 1 111 ? -1.327 3.336 3.773 1.00 88.25 111 ASN A O 1
ATOM 924 N N . ALA A 1 112 ? 0.520 2.060 3.941 1.00 88.50 112 ALA A N 1
ATOM 925 C CA . ALA A 1 112 ? -0.130 0.843 3.465 1.00 88.50 112 ALA A CA 1
ATOM 926 C C . ALA A 1 112 ? -1.331 0.440 4.339 1.00 88.50 112 ALA A C 1
ATOM 928 O O . ALA A 1 112 ? -2.381 0.112 3.798 1.00 88.50 112 ALA A O 1
ATOM 929 N N . GLY A 1 113 ? -1.218 0.543 5.670 1.00 91.69 113 GLY A N 1
ATOM 930 C CA . GLY A 1 113 ? -2.292 0.177 6.599 1.00 91.69 113 GLY A CA 1
ATOM 931 C C . GLY A 1 113 ? -3.548 1.041 6.442 1.00 91.69 113 GLY A C 1
ATOM 932 O O . GLY A 1 113 ? -4.648 0.524 6.266 1.00 91.69 113 GLY A O 1
ATOM 933 N N . GLY A 1 114 ? -3.395 2.364 6.435 1.00 93.81 114 GLY A N 1
ATOM 934 C CA . GLY A 1 114 ? -4.486 3.311 6.207 1.00 93.81 114 GLY A CA 1
ATOM 935 C C . GLY A 1 114 ? -5.142 3.119 4.842 1.00 93.81 114 GLY A C 1
ATOM 936 O O . GLY A 1 114 ? -6.362 3.198 4.729 1.00 93.81 114 GLY A O 1
ATOM 937 N N . THR A 1 115 ? -4.341 2.824 3.816 1.00 94.69 115 THR A N 1
ATOM 938 C CA . THR A 1 115 ? -4.838 2.557 2.459 1.00 94.69 115 THR A CA 1
ATOM 939 C C . THR A 1 115 ? -5.601 1.238 2.387 1.00 94.69 115 THR A C 1
ATOM 941 O O . THR A 1 115 ? -6.685 1.198 1.815 1.00 94.69 115 THR A O 1
ATOM 944 N N . ALA A 1 116 ? -5.102 0.180 3.030 1.00 93.88 116 ALA A N 1
ATOM 945 C CA . ALA A 1 116 ? -5.789 -1.104 3.117 1.00 93.88 116 ALA A CA 1
ATOM 946 C C . ALA A 1 116 ? -7.148 -0.973 3.820 1.00 93.88 116 ALA A C 1
ATOM 948 O O . ALA A 1 116 ? -8.148 -1.468 3.305 1.00 93.88 116 ALA A O 1
ATOM 949 N N . MET A 1 117 ? -7.213 -0.239 4.939 1.00 96.31 117 MET A N 1
ATOM 950 C CA . MET A 1 117 ? -8.486 0.046 5.608 1.00 96.31 117 MET A CA 1
ATOM 951 C C . MET A 1 117 ? -9.445 0.821 4.703 1.00 96.31 117 MET A C 1
ATOM 953 O O . MET A 1 117 ? -10.613 0.457 4.602 1.00 96.31 117 MET A O 1
ATOM 957 N N . TRP A 1 118 ? -8.964 1.874 4.034 1.00 96.69 118 TRP A N 1
ATOM 958 C CA . TRP A 1 118 ? -9.784 2.675 3.123 1.00 96.69 118 TRP A CA 1
ATOM 959 C C . TRP A 1 118 ? -10.395 1.815 2.013 1.00 96.69 118 TRP A C 1
ATOM 961 O O . TRP A 1 118 ? -11.604 1.858 1.801 1.00 96.69 118 TRP A O 1
ATOM 971 N N . LEU A 1 119 ? -9.578 0.990 1.355 1.00 95.50 119 LEU A N 1
ATOM 972 C CA . LEU A 1 119 ? -10.023 0.105 0.278 1.00 95.50 119 LEU A CA 1
ATOM 973 C C . LEU A 1 119 ? -10.988 -0.976 0.770 1.00 95.50 119 LEU A C 1
ATOM 975 O O . LEU A 1 119 ? -11.931 -1.307 0.055 1.00 95.50 119 LEU A O 1
ATOM 979 N N . ALA A 1 120 ? -10.782 -1.527 1.970 1.00 95.44 120 ALA A N 1
ATOM 980 C CA . ALA A 1 120 ? -11.726 -2.469 2.568 1.00 95.44 120 ALA A CA 1
ATOM 981 C C . ALA A 1 120 ? -13.097 -1.809 2.783 1.00 95.44 120 ALA A C 1
ATOM 983 O O . ALA A 1 120 ? -14.128 -2.384 2.436 1.00 95.44 120 ALA A O 1
ATOM 984 N N . CYS A 1 121 ? -13.111 -0.570 3.282 1.00 96.94 121 CYS A N 1
ATOM 985 C CA . CYS A 1 121 ? -14.344 0.183 3.498 1.00 96.94 121 CYS A CA 1
ATOM 986 C C . CYS A 1 121 ? -15.042 0.561 2.182 1.00 96.94 121 CYS A C 1
ATOM 988 O O . CYS A 1 121 ? -16.259 0.434 2.088 1.00 96.94 121 CYS A O 1
ATOM 990 N N . GLU A 1 122 ? -14.302 0.986 1.149 1.00 95.00 122 GLU A N 1
ATOM 991 C CA . GLU A 1 122 ? -14.871 1.256 -0.185 1.00 95.00 122 GLU A CA 1
ATOM 992 C C . GLU A 1 122 ? -15.493 0.005 -0.819 1.00 95.00 122 GLU A C 1
ATOM 994 O O . GLU A 1 122 ? -16.462 0.110 -1.565 1.00 95.00 122 GLU A O 1
ATOM 999 N N . GLN A 1 123 ? -14.982 -1.176 -0.473 1.00 93.56 123 GLN A N 1
ATOM 1000 C CA . GLN A 1 123 ? -15.530 -2.468 -0.891 1.00 93.56 123 GLN A CA 1
ATOM 1001 C C . GLN A 1 123 ? -16.673 -2.971 0.009 1.00 93.56 123 GLN A C 1
ATOM 1003 O O . GLN A 1 123 ? -17.148 -4.088 -0.181 1.00 93.56 123 GLN A O 1
ATOM 1008 N N . GLY A 1 124 ? -17.141 -2.157 0.961 1.00 96.38 124 GLY A N 1
ATOM 1009 C CA . GLY A 1 124 ? -18.317 -2.456 1.778 1.00 96.38 124 GLY A CA 1
ATOM 1010 C C . GLY A 1 124 ? -18.038 -3.262 3.045 1.00 96.38 124 GLY A C 1
ATOM 1011 O O . GLY A 1 124 ? -18.966 -3.851 3.590 1.00 96.38 124 GLY A O 1
ATOM 1012 N N . ALA A 1 125 ? -16.795 -3.303 3.535 1.00 97.50 125 ALA A N 1
ATOM 1013 C CA . ALA A 1 125 ? -16.506 -3.944 4.815 1.00 97.50 125 ALA A CA 1
ATOM 1014 C C . ALA A 1 125 ? -17.268 -3.262 5.969 1.00 97.50 125 ALA A C 1
ATOM 1016 O O . ALA A 1 125 ? -17.126 -2.061 6.214 1.00 97.50 125 ALA A O 1
ATOM 1017 N N . GLU A 1 126 ? -18.048 -4.054 6.704 1.00 97.75 126 GLU A N 1
ATOM 1018 C CA . GLU A 1 126 ? -18.763 -3.607 7.906 1.00 97.75 126 GLU A CA 1
ATOM 1019 C C . GLU A 1 126 ? -17.883 -3.685 9.156 1.00 97.75 126 GLU A C 1
ATOM 1021 O O . GLU A 1 126 ? -18.006 -2.851 10.049 1.00 97.75 126 GLU A O 1
ATOM 1026 N N . ASN A 1 127 ? -16.964 -4.654 9.196 1.00 97.38 127 ASN A N 1
ATOM 1027 C CA . ASN A 1 127 ? -16.061 -4.913 10.313 1.00 97.38 127 ASN A CA 1
ATOM 1028 C C . ASN A 1 127 ? -14.626 -5.054 9.787 1.00 97.38 127 ASN A C 1
ATOM 1030 O O . ASN A 1 127 ? -14.361 -5.885 8.917 1.00 97.38 127 ASN A O 1
ATOM 1034 N N . VAL A 1 128 ? -13.700 -4.246 10.304 1.00 97.62 128 VAL A N 1
ATOM 1035 C CA . VAL A 1 128 ? -12.286 -4.225 9.906 1.00 97.62 128 VAL A CA 1
ATOM 1036 C C . VAL A 1 128 ? -11.415 -4.505 11.123 1.00 97.62 128 VAL A C 1
ATOM 1038 O O . VAL A 1 128 ? -11.378 -3.709 12.059 1.00 97.62 128 VAL A O 1
ATOM 1041 N N . TYR A 1 129 ? -10.681 -5.616 11.088 1.00 95.50 129 TYR A N 1
ATOM 1042 C CA . TYR A 1 129 ? -9.735 -6.004 12.134 1.00 95.50 129 TYR A CA 1
ATOM 1043 C C . TYR A 1 129 ? -8.335 -5.535 11.760 1.00 95.50 129 TYR A C 1
ATOM 1045 O O . TYR A 1 129 ? -7.771 -5.931 10.740 1.00 95.50 129 TYR A O 1
ATOM 1053 N N . MET A 1 130 ? -7.788 -4.656 12.586 1.00 94.06 130 MET A N 1
ATOM 1054 C CA . MET A 1 130 ? -6.497 -4.019 12.397 1.00 94.06 130 MET A CA 1
ATOM 1055 C C . MET A 1 130 ? -5.466 -4.719 13.280 1.00 94.06 130 MET A C 1
ATOM 1057 O O . MET A 1 130 ? -5.485 -4.557 14.497 1.00 94.06 130 MET A O 1
ATOM 1061 N N . MET A 1 131 ? -4.557 -5.471 12.664 1.00 89.56 131 MET A N 1
ATOM 1062 C CA . MET A 1 131 ? -3.424 -6.123 13.331 1.00 89.56 131 MET A CA 1
ATOM 1063 C C . MET A 1 131 ? -2.125 -5.561 12.747 1.00 89.56 131 MET A C 1
ATOM 1065 O O . MET A 1 131 ? -2.034 -5.375 11.534 1.00 89.56 131 MET A O 1
ATOM 1069 N N . GLY A 1 132 ? -1.131 -5.258 13.584 1.00 85.44 132 GLY A N 1
ATOM 1070 C CA . GLY A 1 132 ? 0.157 -4.697 13.124 1.00 85.44 132 GLY A CA 1
ATOM 1071 C C . GLY A 1 132 ? 0.109 -3.225 12.775 1.00 85.44 132 GLY A C 1
ATOM 1072 O O . GLY A 1 132 ? 0.918 -2.730 11.994 1.00 85.44 132 GLY A O 1
ATOM 1073 N N . PHE A 1 133 ? -0.867 -2.520 13.338 1.00 87.75 133 PHE A N 1
ATOM 1074 C CA . PHE A 1 133 ? -0.928 -1.071 13.284 1.00 87.75 133 PHE A CA 1
ATOM 1075 C C . PHE A 1 133 ? -0.145 -0.521 14.469 1.00 87.75 133 PHE A C 1
ATOM 1077 O O . PHE A 1 133 ? -0.719 -0.094 15.469 1.00 87.75 133 PHE A O 1
ATOM 1084 N N . ASP A 1 134 ? 1.177 -0.568 14.351 1.00 78.06 134 ASP A N 1
ATOM 1085 C CA . ASP A 1 134 ? 2.067 -0.174 15.433 1.00 78.06 134 ASP A CA 1
ATOM 1086 C C . ASP A 1 134 ? 2.131 1.355 15.519 1.00 78.06 134 ASP A C 1
ATOM 1088 O O . ASP A 1 134 ? 2.424 2.060 14.546 1.00 78.06 134 ASP A O 1
ATOM 1092 N N . LEU A 1 135 ? 1.819 1.882 16.700 1.00 84.25 135 LEU A N 1
ATOM 1093 C CA . LEU A 1 135 ? 2.051 3.278 17.053 1.00 84.25 135 LEU A CA 1
ATOM 1094 C C . LEU A 1 135 ? 3.230 3.372 18.012 1.00 84.25 135 LEU A C 1
ATOM 1096 O O . LEU A 1 135 ? 3.765 2.377 18.495 1.00 84.25 135 LEU A O 1
ATOM 1100 N N . SER A 1 136 ? 3.625 4.603 18.304 1.00 79.69 136 SER A N 1
ATOM 1101 C CA . SER A 1 136 ? 4.738 4.876 19.194 1.00 79.69 136 SER A CA 1
ATOM 1102 C C . SER A 1 136 ? 4.434 5.980 20.181 1.00 79.69 136 SER A C 1
ATOM 1104 O O . SER A 1 136 ? 3.771 6.968 19.860 1.00 79.69 136 SER A O 1
ATOM 1106 N N . VAL A 1 137 ? 4.989 5.809 21.377 1.00 78.69 137 VAL A N 1
ATOM 1107 C CA . VAL A 1 137 ? 5.094 6.833 22.412 1.00 78.69 137 VAL A CA 1
ATOM 1108 C C . VAL A 1 137 ? 6.563 6.886 22.831 1.00 78.69 137 VAL A C 1
ATOM 1110 O O . VAL A 1 137 ? 7.168 5.820 22.984 1.00 78.69 137 VAL A O 1
ATOM 1113 N N . PRO A 1 138 ? 7.159 8.080 23.004 1.00 74.44 138 PRO A N 1
ATOM 1114 C CA . PRO A 1 138 ? 8.498 8.194 23.569 1.00 74.44 138 PRO A CA 1
ATOM 1115 C C . PRO A 1 138 ? 8.626 7.382 24.864 1.00 74.44 138 PRO A C 1
ATOM 1117 O O . PRO A 1 138 ? 7.699 7.345 25.670 1.00 74.44 138 PRO A O 1
ATOM 1120 N N . ASP A 1 139 ? 9.760 6.699 25.022 1.00 74.44 139 ASP A N 1
ATOM 1121 C CA . ASP A 1 139 ? 10.100 5.883 26.198 1.00 74.44 139 ASP A CA 1
ATOM 1122 C C . ASP A 1 139 ? 9.178 4.671 26.478 1.00 74.44 139 ASP A C 1
ATOM 1124 O O . ASP A 1 139 ? 9.326 4.016 27.510 1.00 74.44 139 ASP A O 1
ATOM 1128 N N . LYS A 1 140 ? 8.269 4.308 25.558 1.00 72.75 140 LYS A N 1
ATOM 1129 C CA . LYS A 1 140 ? 7.567 3.015 25.589 1.00 72.75 140 LYS A CA 1
ATOM 1130 C C . LYS A 1 140 ? 8.194 2.015 24.608 1.00 72.75 140 LYS A C 1
ATOM 1132 O O . LYS A 1 140 ? 8.656 2.432 23.538 1.00 72.75 140 LYS A O 1
ATOM 1137 N N . PRO A 1 141 ? 8.187 0.708 24.935 1.00 70.62 141 PRO A N 1
ATOM 1138 C CA . PRO A 1 141 ? 8.498 -0.332 23.963 1.00 70.62 141 PRO A CA 1
ATOM 1139 C C . PRO A 1 141 ? 7.578 -0.206 22.751 1.00 70.62 141 PRO A C 1
ATOM 1141 O O . PRO A 1 141 ? 6.400 0.137 22.882 1.00 70.62 141 PRO A O 1
ATOM 1144 N N . LEU A 1 142 ? 8.117 -0.470 21.567 1.00 68.81 142 LEU A N 1
ATOM 1145 C CA . LEU A 1 142 ? 7.290 -0.604 20.378 1.00 68.81 142 LEU A CA 1
ATOM 1146 C C . LEU A 1 142 ? 6.492 -1.915 20.488 1.00 68.81 142 LEU A C 1
ATOM 1148 O O . LEU A 1 142 ? 7.040 -2.945 20.880 1.00 68.81 142 LEU A O 1
ATOM 1152 N N . SER A 1 143 ? 5.201 -1.884 20.145 1.00 63.88 143 SER A N 1
ATOM 1153 C CA . SER A 1 143 ? 4.431 -3.117 19.938 1.00 63.88 143 SER A CA 1
ATOM 1154 C C . SER A 1 143 ? 4.982 -3.751 18.662 1.00 63.88 143 SER A C 1
ATOM 1156 O O . SER A 1 143 ? 4.940 -3.138 17.601 1.00 63.88 143 SER A O 1
ATOM 1158 N N . HIS A 1 144 ? 5.656 -4.894 18.778 1.00 61.34 144 HIS A N 1
ATOM 1159 C CA . HIS A 1 144 ? 6.212 -5.611 17.635 1.00 61.34 144 HIS A CA 1
ATOM 1160 C C . HIS A 1 144 ? 5.375 -6.860 17.401 1.00 61.34 144 HIS A C 1
ATOM 1162 O O . HIS A 1 144 ? 5.353 -7.766 18.233 1.00 61.34 144 HIS A O 1
ATOM 1168 N N . LEU A 1 145 ? 4.752 -6.960 16.229 1.00 53.50 145 LEU A N 1
ATOM 1169 C CA . LEU A 1 145 ? 4.233 -8.241 15.740 1.00 53.50 145 LEU A CA 1
ATOM 1170 C C . LEU A 1 145 ? 5.333 -9.171 15.217 1.00 53.50 145 LEU A C 1
ATOM 1172 O O . LEU A 1 145 ? 5.112 -10.376 15.110 1.00 53.50 145 LEU A O 1
ATOM 1176 N N . TYR A 1 146 ? 6.510 -8.630 14.899 1.00 49.91 146 TYR A N 1
ATOM 1177 C CA . TYR A 1 146 ? 7.625 -9.396 14.353 1.00 49.91 146 TYR A CA 1
ATOM 1178 C C . TYR A 1 146 ? 8.660 -9.703 15.444 1.00 49.91 146 TYR A C 1
ATOM 1180 O O . TYR A 1 146 ? 8.990 -8.804 16.219 1.00 49.91 146 TYR A O 1
ATOM 1188 N N . PRO A 1 147 ? 9.181 -10.946 15.515 1.00 48.56 147 PRO A N 1
ATOM 1189 C CA . PRO A 1 147 ? 10.193 -11.330 16.496 1.00 48.56 147 PRO A CA 1
ATOM 1190 C C . PRO A 1 147 ? 11.388 -10.380 16.473 1.00 48.56 147 PRO A C 1
ATOM 1192 O O . PRO A 1 147 ? 11.656 -9.758 15.445 1.00 48.56 147 PRO A O 1
ATOM 1195 N N . GLU A 1 148 ? 12.119 -10.322 17.586 1.00 50.59 148 GLU A N 1
ATOM 1196 C CA . GLU A 1 148 ? 13.371 -9.581 17.763 1.00 50.59 148 GLU A CA 1
ATOM 1197 C C . GLU A 1 148 ? 14.456 -10.044 16.773 1.00 50.59 148 GLU A C 1
ATOM 1199 O O . GLU A 1 148 ? 15.442 -10.690 17.116 1.00 50.59 148 GLU A O 1
ATOM 1204 N N . THR A 1 149 ? 14.289 -9.734 15.492 1.00 49.25 149 THR A N 1
ATOM 1205 C CA . THR A 1 149 ? 15.398 -9.698 14.555 1.00 49.25 149 THR A CA 1
ATOM 1206 C C . THR A 1 149 ? 16.249 -8.512 14.974 1.00 49.25 149 THR A C 1
ATOM 1208 O O . THR A 1 149 ? 15.724 -7.410 15.143 1.00 49.25 149 THR A O 1
ATOM 1211 N N . THR A 1 150 ? 17.549 -8.736 15.129 1.00 50.38 150 THR A N 1
ATOM 1212 C CA . THR A 1 150 ? 18.604 -7.833 15.635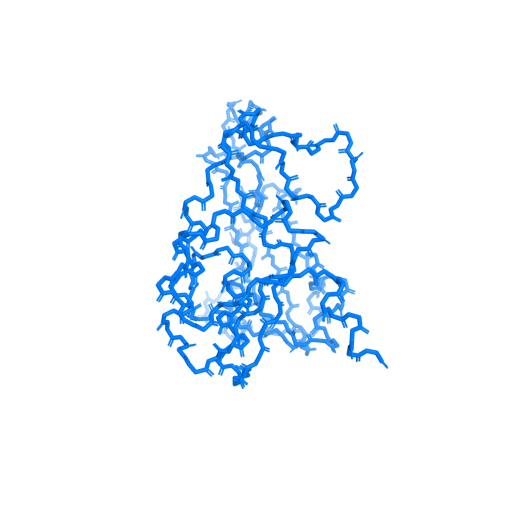 1.00 50.38 150 THR A CA 1
ATOM 1213 C C . THR A 1 150 ? 18.753 -6.487 14.901 1.00 50.38 150 THR A C 1
ATOM 1215 O O . THR A 1 150 ? 19.711 -5.751 15.124 1.00 50.38 150 THR A O 1
ATOM 1218 N N . HIS A 1 151 ? 17.815 -6.148 14.021 1.00 54.16 151 HIS A N 1
ATOM 1219 C CA . HIS A 1 151 ? 17.802 -4.956 13.182 1.00 54.16 151 HIS A CA 1
ATOM 1220 C C . HIS A 1 151 ? 16.568 -4.073 13.405 1.00 54.16 151 HIS A C 1
ATOM 1222 O O . HIS A 1 151 ? 16.489 -3.000 12.805 1.00 54.16 151 HIS A O 1
ATOM 1228 N N . LEU A 1 152 ? 15.603 -4.505 14.228 1.00 53.66 152 LEU A N 1
ATOM 1229 C CA . LEU A 1 152 ? 14.416 -3.709 14.516 1.00 53.66 152 LEU A CA 1
ATOM 1230 C C . LEU A 1 152 ? 14.626 -2.827 15.764 1.00 53.66 152 LEU A C 1
ATOM 1232 O O . LEU A 1 152 ? 15.176 -3.294 16.760 1.00 53.66 152 LEU A O 1
ATOM 1236 N N . PRO A 1 153 ? 14.191 -1.556 15.715 1.00 56.12 153 PRO A N 1
ATOM 1237 C CA . PRO A 1 153 ? 14.181 -0.632 16.851 1.00 56.12 153 PRO A CA 1
ATOM 1238 C C . PRO A 1 153 ? 13.584 -1.243 18.121 1.00 56.12 153 PRO A C 1
ATOM 1240 O O . PRO A 1 153 ? 12.494 -1.783 18.055 1.00 56.12 153 PRO A O 1
ATOM 1243 N N . THR A 1 154 ? 14.214 -1.109 19.286 1.00 61.50 154 THR A N 1
ATOM 1244 C CA . THR A 1 154 ? 13.611 -1.554 20.563 1.00 61.50 154 THR A CA 1
ATOM 1245 C C . THR A 1 154 ? 12.740 -0.477 21.215 1.00 61.50 154 THR A C 1
ATOM 1247 O O . THR A 1 154 ? 11.868 -0.782 22.029 1.00 61.50 154 THR A O 1
ATOM 1250 N N . SER A 1 155 ? 12.934 0.793 20.844 1.00 60.88 155 SER A N 1
ATOM 1251 C CA . SER A 1 155 ? 12.109 1.907 21.305 1.00 60.88 155 SER A CA 1
ATOM 1252 C C . SER A 1 155 ? 11.893 2.968 20.222 1.00 60.88 155 SER A C 1
ATOM 1254 O O . SER A 1 155 ? 12.683 3.125 19.285 1.00 60.88 155 SER A O 1
ATOM 1256 N N . ALA A 1 156 ? 10.823 3.750 20.384 1.00 59.91 156 ALA A N 1
ATOM 1257 C CA . ALA A 1 156 ? 10.517 4.891 19.522 1.00 59.91 156 ALA A CA 1
ATOM 1258 C C . ALA A 1 156 ? 11.592 5.993 19.575 1.00 59.91 156 ALA A C 1
ATOM 1260 O O . ALA A 1 156 ? 11.849 6.672 18.576 1.00 59.91 156 ALA A O 1
ATOM 1261 N N . LYS A 1 157 ? 12.222 6.155 20.745 1.00 57.53 157 LYS A N 1
ATOM 1262 C CA . LYS A 1 157 ? 13.251 7.162 21.024 1.00 57.53 157 LYS A CA 1
ATOM 1263 C C . LYS A 1 157 ? 14.543 6.879 20.270 1.00 57.53 157 LYS A C 1
ATOM 1265 O O . LYS A 1 157 ? 15.108 7.799 19.688 1.00 57.53 157 LYS A O 1
ATOM 1270 N N . ASP A 1 158 ? 14.945 5.612 20.203 1.00 60.12 158 ASP A N 1
ATOM 1271 C CA . ASP A 1 158 ? 16.192 5.200 19.549 1.00 60.12 158 ASP A CA 1
ATOM 1272 C C . ASP A 1 158 ? 16.154 5.378 18.023 1.00 60.12 158 ASP A C 1
ATOM 1274 O O . ASP A 1 158 ? 17.194 5.372 17.372 1.00 60.12 158 ASP A O 1
ATOM 1278 N N . ASN A 1 159 ? 14.962 5.556 17.437 1.00 55.62 159 ASN A N 1
ATOM 1279 C CA . ASN A 1 159 ? 14.779 5.599 15.984 1.00 55.62 159 ASN A CA 1
ATOM 1280 C C . ASN A 1 159 ? 14.022 6.824 15.455 1.00 55.62 159 ASN A C 1
ATOM 1282 O O . ASN A 1 159 ? 13.746 6.896 14.256 1.00 55.62 159 ASN A O 1
ATOM 1286 N N . GLY A 1 160 ? 13.718 7.809 16.310 1.00 52.69 160 GLY A N 1
ATOM 1287 C CA . GLY A 1 160 ? 13.073 9.059 15.885 1.00 52.69 160 GLY A CA 1
ATOM 1288 C C . GLY A 1 160 ? 11.721 8.826 15.206 1.00 52.69 160 GLY A C 1
ATOM 1289 O O . GLY A 1 160 ? 11.394 9.467 14.207 1.00 52.69 160 GLY A O 1
ATOM 1290 N N . PHE A 1 161 ? 10.967 7.850 15.704 1.00 65.56 161 PHE A N 1
ATOM 1291 C CA . PHE A 1 161 ? 9.750 7.384 15.067 1.00 65.56 161 PHE A CA 1
ATOM 1292 C C . PHE A 1 161 ? 8.514 8.053 15.673 1.00 65.56 161 PHE A C 1
ATOM 1294 O O . PHE A 1 161 ? 8.002 7.639 16.716 1.00 65.56 161 PHE A O 1
ATOM 1301 N N . ASP A 1 162 ? 8.038 9.095 14.996 1.00 75.06 162 ASP A N 1
ATOM 1302 C CA . ASP A 1 162 ? 6.815 9.816 15.341 1.00 75.06 162 ASP A CA 1
ATOM 1303 C C . ASP A 1 162 ? 5.606 9.267 14.560 1.00 75.06 162 ASP A C 1
ATOM 1305 O O . ASP A 1 162 ? 5.505 9.393 13.334 1.00 75.06 162 ASP A O 1
ATOM 1309 N N . SER A 1 163 ? 4.663 8.667 15.289 1.00 84.25 163 SER A N 1
ATOM 1310 C CA . SER A 1 163 ? 3.460 8.054 14.726 1.00 84.25 163 SER A CA 1
ATOM 1311 C C . SER A 1 163 ? 2.312 9.040 14.441 1.00 84.25 163 SER A C 1
ATOM 1313 O O . SER A 1 163 ? 1.273 8.618 13.923 1.00 84.25 163 SER A O 1
ATOM 1315 N N . ILE A 1 164 ? 2.459 10.349 14.707 1.00 88.56 164 ILE A N 1
ATOM 1316 C CA . ILE A 1 164 ? 1.396 11.367 14.529 1.00 88.56 164 ILE A CA 1
ATOM 1317 C C . ILE A 1 164 ? 0.799 11.352 13.116 1.00 88.56 164 ILE A C 1
ATOM 1319 O O . ILE A 1 164 ? -0.424 11.447 12.946 1.00 88.56 164 ILE A O 1
ATOM 1323 N N . ASN A 1 165 ? 1.633 11.200 12.083 1.00 88.19 165 ASN A N 1
ATOM 1324 C CA . ASN A 1 165 ? 1.150 11.132 10.702 1.00 88.19 165 ASN A CA 1
ATOM 1325 C C . ASN A 1 165 ? 0.203 9.937 10.509 1.00 88.19 165 ASN A C 1
ATOM 1327 O O . ASN A 1 165 ? -0.852 10.065 9.893 1.00 88.19 165 ASN A O 1
ATOM 1331 N N . TRP A 1 166 ? 0.529 8.779 11.074 1.00 89.44 166 TRP A N 1
ATOM 1332 C CA . TRP A 1 166 ? -0.290 7.577 10.936 1.00 89.44 166 TRP A CA 1
ATOM 1333 C C . TRP A 1 166 ? -1.558 7.639 11.772 1.00 89.44 166 TRP A C 1
ATOM 1335 O O . TRP A 1 166 ? -2.621 7.284 11.270 1.00 89.44 166 TRP A O 1
ATOM 1345 N N . GLN A 1 167 ? -1.484 8.194 12.983 1.00 92.69 167 GLN A N 1
ATOM 1346 C CA . GLN A 1 167 ? -2.672 8.501 13.779 1.00 92.69 167 GLN A CA 1
ATOM 1347 C C . GLN A 1 167 ? -3.639 9.392 12.991 1.00 92.69 167 GLN A C 1
ATOM 1349 O O . GLN A 1 167 ? -4.836 9.116 12.925 1.00 92.69 167 GLN A O 1
ATOM 1354 N N . THR A 1 168 ? -3.121 10.434 12.336 1.00 93.38 168 THR A N 1
ATOM 1355 C CA . THR A 1 168 ? -3.916 11.349 11.505 1.00 93.38 168 THR A CA 1
ATOM 1356 C C . THR A 1 168 ? -4.565 10.622 10.327 1.00 93.38 168 THR A C 1
ATOM 1358 O O . THR A 1 168 ? -5.740 10.845 10.029 1.00 93.38 168 THR A O 1
ATOM 1361 N N . GLN A 1 169 ? -3.827 9.729 9.665 1.00 94.19 169 GLN A N 1
ATOM 1362 C CA . GLN A 1 169 ? -4.349 8.933 8.555 1.00 94.19 169 GLN A CA 1
ATOM 1363 C C . GLN A 1 169 ? -5.440 7.961 9.011 1.00 94.19 169 GLN A C 1
ATOM 1365 O O . GLN A 1 169 ? -6.507 7.948 8.401 1.00 94.19 169 GLN A O 1
ATOM 1370 N N . ASN A 1 170 ? -5.236 7.240 10.114 1.00 95.69 170 ASN A N 1
ATOM 1371 C CA . ASN A 1 170 ? -6.231 6.324 10.676 1.00 95.69 170 ASN A CA 1
ATOM 1372 C C . ASN A 1 170 ? -7.508 7.077 11.078 1.00 95.69 170 ASN A C 1
ATOM 1374 O O . ASN A 1 170 ? -8.595 6.730 10.622 1.00 95.69 170 ASN A O 1
ATOM 1378 N N . LYS A 1 171 ? -7.383 8.199 11.808 1.00 96.00 171 LYS A N 1
ATOM 1379 C CA . LYS A 1 171 ? -8.523 9.072 12.156 1.00 96.00 171 LYS A CA 1
ATOM 1380 C C . LYS A 1 171 ? -9.292 9.537 10.918 1.00 96.00 171 LYS A C 1
ATOM 1382 O O . LYS A 1 171 ? -10.516 9.640 10.959 1.00 96.00 171 LYS A O 1
ATOM 1387 N N . LYS A 1 172 ? -8.599 9.824 9.809 1.00 96.56 172 LYS A N 1
ATOM 1388 C CA . LYS A 1 172 ? -9.244 10.213 8.548 1.00 96.56 172 LYS A CA 1
ATOM 1389 C C . LYS A 1 172 ? -10.088 9.076 7.964 1.00 96.56 172 LYS A C 1
ATOM 1391 O O . LYS A 1 172 ? -11.193 9.354 7.505 1.00 96.56 172 LYS A O 1
ATOM 1396 N N . VAL A 1 173 ? -9.605 7.832 8.007 1.00 97.50 173 VAL A N 1
ATOM 1397 C CA . VAL A 1 173 ? -10.374 6.652 7.573 1.00 97.50 173 VAL A CA 1
ATOM 1398 C C . VAL A 1 173 ? -11.596 6.460 8.474 1.00 97.50 173 VAL A C 1
ATOM 1400 O O . VAL A 1 173 ? -12.720 6.463 7.979 1.00 97.50 173 VAL A O 1
ATOM 1403 N N . PHE A 1 174 ? -11.405 6.415 9.796 1.00 97.88 174 PHE A N 1
ATOM 1404 C CA . PHE A 1 174 ? -12.489 6.177 10.759 1.00 97.88 174 PHE A CA 1
ATOM 1405 C C . PHE A 1 174 ? -13.634 7.185 10.618 1.00 97.88 174 PHE A C 1
ATOM 1407 O O . PHE A 1 174 ? -14.804 6.811 10.604 1.00 97.88 174 PHE A O 1
ATOM 1414 N N . ARG A 1 175 ? -13.296 8.469 10.437 1.00 97.06 175 ARG A N 1
ATOM 1415 C CA . ARG A 1 175 ? -14.278 9.550 10.253 1.00 97.06 175 ARG A CA 1
ATOM 1416 C C . ARG A 1 175 ? -14.958 9.513 8.887 1.00 97.06 175 ARG A C 1
ATOM 1418 O O . ARG A 1 175 ? -16.101 9.946 8.779 1.00 97.06 175 ARG A O 1
ATOM 1425 N N . LYS A 1 176 ? -14.268 9.039 7.845 1.00 97.56 176 LYS A N 1
ATOM 1426 C CA . LYS A 1 176 ? -14.841 8.898 6.499 1.00 97.56 176 LYS A CA 1
ATOM 1427 C C . LYS A 1 176 ? -15.868 7.767 6.440 1.00 97.56 176 LYS A C 1
ATOM 1429 O O . LYS A 1 176 ? -16.856 7.909 5.722 1.00 97.56 176 LYS A O 1
ATOM 1434 N N . PHE A 1 177 ? -15.647 6.693 7.196 1.00 97.81 177 PHE A N 1
ATOM 1435 C CA . PHE A 1 1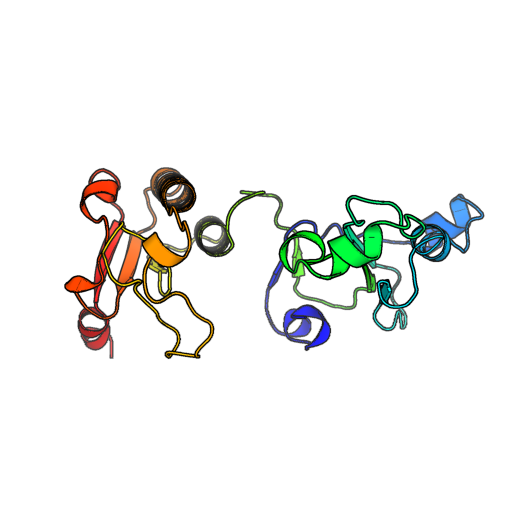77 ? -16.484 5.493 7.195 1.00 97.81 177 PHE A CA 1
ATOM 1436 C C . PHE A 1 177 ? -17.128 5.256 8.571 1.00 97.81 177 PHE A C 1
ATOM 1438 O O . PHE A 1 177 ? -16.838 4.260 9.228 1.00 97.81 177 PHE A O 1
ATOM 1445 N N . PRO A 1 178 ? -18.035 6.145 9.027 1.00 97.44 178 PRO A N 1
ATOM 1446 C CA . PRO A 1 178 ? -18.605 6.071 10.375 1.00 97.44 178 PRO A CA 1
ATOM 1447 C C . PRO A 1 178 ? -19.526 4.861 10.597 1.00 97.44 178 PRO A C 1
ATOM 1449 O O . PRO A 1 178 ? -19.901 4.593 11.733 1.00 97.44 178 PRO A O 1
ATOM 1452 N N . LYS A 1 179 ? -19.927 4.168 9.521 1.00 97.81 179 LYS A N 1
ATOM 1453 C CA . LYS A 1 179 ? -20.769 2.962 9.566 1.00 97.81 179 LYS A CA 1
ATOM 1454 C C . LYS A 1 179 ? -19.965 1.659 9.652 1.00 97.81 179 LYS A C 1
ATOM 1456 O O . LYS A 1 179 ? -20.564 0.619 9.887 1.00 97.81 179 LYS A O 1
ATOM 1461 N N . THR A 1 180 ? -18.652 1.715 9.440 1.00 98.56 180 THR A N 1
ATOM 1462 C CA . THR A 1 180 ? -17.756 0.561 9.561 1.00 98.56 180 THR A CA 1
ATOM 1463 C C . THR A 1 180 ? -17.190 0.521 10.974 1.00 98.56 180 THR A C 1
ATOM 1465 O O . THR A 1 180 ? -16.727 1.552 11.472 1.00 98.56 180 THR A O 1
ATOM 1468 N N . ASN A 1 181 ? -17.200 -0.655 11.595 1.00 98.25 181 ASN A N 1
ATOM 1469 C CA . ASN A 1 181 ? -16.565 -0.913 12.881 1.00 98.25 181 ASN A CA 1
ATOM 1470 C C . ASN A 1 181 ? -15.094 -1.269 12.668 1.00 98.25 181 ASN A C 1
ATOM 1472 O O . ASN A 1 181 ? -14.762 -2.172 11.900 1.00 98.25 181 ASN A O 1
ATOM 1476 N N . PHE A 1 182 ? -14.214 -0.575 13.374 1.00 98.25 182 PHE A N 1
ATOM 1477 C CA . PHE A 1 182 ? -12.781 -0.819 13.362 1.00 98.25 182 PHE A CA 1
ATOM 1478 C C . PHE A 1 182 ? -12.367 -1.436 14.692 1.00 98.25 182 PHE A C 1
ATOM 1480 O O . PHE A 1 182 ? -12.571 -0.846 15.752 1.00 98.25 182 PHE A O 1
ATOM 1487 N N . TYR A 1 183 ? -11.759 -2.611 14.629 1.00 96.50 183 TYR A N 1
ATOM 1488 C CA . TYR A 1 183 ? -11.251 -3.333 15.784 1.00 96.50 183 TYR A CA 1
ATOM 1489 C C . TYR A 1 183 ? -9.730 -3.272 15.764 1.00 96.50 183 TYR A C 1
ATOM 1491 O O . TYR A 1 183 ? -9.092 -3.909 14.928 1.00 96.50 183 TYR A O 1
ATOM 1499 N N . TRP A 1 184 ? -9.145 -2.478 16.654 1.00 94.62 184 TRP A N 1
ATOM 1500 C CA . TRP A 1 184 ? -7.700 -2.373 16.804 1.00 94.62 184 TRP A CA 1
ATOM 1501 C C . TRP A 1 184 ? -7.212 -3.476 17.726 1.00 94.62 184 TRP A C 1
ATOM 1503 O O . TRP A 1 184 ? -7.412 -3.410 18.935 1.00 94.62 184 TRP A O 1
ATOM 1513 N N . VAL A 1 185 ? -6.600 -4.503 17.146 1.00 92.50 185 VAL A N 1
ATOM 1514 C CA . VAL A 1 185 ? -6.255 -5.728 17.859 1.00 92.50 185 VAL A CA 1
ATOM 1515 C C . VAL A 1 185 ? -4.766 -5.733 18.194 1.00 92.50 185 VAL A C 1
ATOM 1517 O O . VAL A 1 185 ? -3.918 -5.704 17.300 1.00 92.50 185 VAL A O 1
ATOM 1520 N N . THR A 1 186 ? -4.454 -5.800 19.484 1.00 89.75 186 THR A N 1
ATOM 1521 C CA . THR A 1 186 ? -3.091 -5.919 20.020 1.00 89.75 186 THR A CA 1
ATOM 1522 C C . THR A 1 186 ? -2.910 -7.246 20.753 1.00 89.75 186 THR A C 1
ATOM 1524 O O . THR A 1 186 ? -3.867 -7.985 20.986 1.00 89.75 186 THR A O 1
ATOM 1527 N N . LYS A 1 187 ? -1.677 -7.584 21.141 1.00 86.50 187 LYS A N 1
ATOM 1528 C CA . LYS A 1 187 ? -1.423 -8.812 21.904 1.00 86.50 187 LYS A CA 1
ATOM 1529 C C . LYS A 1 187 ? -1.994 -8.741 23.322 1.00 86.50 187 LYS A C 1
ATOM 1531 O O . LYS A 1 187 ? -2.586 -9.711 23.788 1.00 86.50 187 LYS A O 1
ATOM 1536 N N . SER A 1 188 ? -1.830 -7.600 23.988 1.00 87.38 188 SER A N 1
ATOM 1537 C CA . SER A 1 188 ? -2.329 -7.339 25.341 1.00 87.38 188 SER A CA 1
ATOM 1538 C C . SER A 1 188 ? -2.800 -5.890 25.498 1.00 87.38 188 SER A C 1
ATOM 1540 O O . SER A 1 188 ? -2.627 -5.067 24.592 1.00 87.38 188 SER A O 1
ATOM 1542 N N . VAL A 1 189 ? -3.406 -5.575 26.646 1.00 89.31 189 VAL A N 1
ATOM 1543 C CA . VAL A 1 189 ? -3.896 -4.225 26.971 1.00 89.31 189 VAL A CA 1
ATOM 1544 C C . VAL A 1 189 ? -2.740 -3.228 27.085 1.00 89.31 189 VAL A C 1
ATOM 1546 O O . VAL A 1 189 ? -2.867 -2.083 26.667 1.00 89.31 189 VAL A O 1
ATOM 1549 N N . GLU A 1 190 ? -1.581 -3.657 27.585 1.00 85.69 190 GLU A N 1
ATOM 1550 C CA . GLU A 1 190 ? -0.390 -2.812 27.740 1.00 85.69 190 GLU A CA 1
ATOM 1551 C C . GLU A 1 190 ? 0.150 -2.308 26.393 1.00 85.69 190 GLU A C 1
ATOM 1553 O O . GLU A 1 190 ? 0.737 -1.227 26.322 1.00 85.69 190 GLU A O 1
ATOM 1558 N N . GLU A 1 191 ? -0.084 -3.068 25.320 1.00 84.25 191 GLU A N 1
ATOM 1559 C CA . GLU A 1 191 ? 0.290 -2.705 23.951 1.00 84.25 191 GLU A CA 1
ATOM 1560 C C . GLU A 1 191 ? -0.720 -1.762 23.273 1.00 84.25 191 GLU A C 1
ATOM 1562 O O . GLU A 1 191 ? -0.450 -1.243 22.188 1.00 84.25 191 GLU A O 1
ATOM 1567 N N . GLN A 1 192 ? -1.869 -1.482 23.899 1.00 88.88 192 GLN A N 1
ATOM 1568 C CA . GLN A 1 192 ? -2.842 -0.513 23.390 1.00 88.88 192 GLN A CA 1
ATOM 1569 C C . GLN A 1 192 ? -2.346 0.913 23.652 1.00 88.88 192 GLN A C 1
ATOM 1571 O O . GLN A 1 192 ? -2.634 1.551 24.667 1.00 88.88 192 GLN A O 1
ATOM 1576 N N . LEU A 1 193 ? -1.553 1.429 22.717 1.00 86.50 193 LEU A N 1
ATOM 1577 C CA . LEU A 1 193 ? -0.990 2.770 22.799 1.00 86.50 193 LEU A CA 1
ATOM 1578 C C . LEU A 1 193 ? -1.979 3.831 22.300 1.00 86.50 193 LEU A C 1
ATOM 1580 O O . LEU A 1 193 ? -2.647 3.652 21.285 1.00 86.50 193 LEU A O 1
ATOM 1584 N N . LEU A 1 194 ? -1.994 4.984 22.981 1.00 88.06 194 LEU A N 1
ATOM 1585 C CA . LEU A 1 194 ? -2.691 6.203 22.544 1.00 88.06 194 LEU A CA 1
ATOM 1586 C C . LEU A 1 194 ? -4.214 6.044 22.366 1.00 88.06 194 LEU A C 1
ATOM 1588 O O . LEU A 1 194 ? -4.815 6.742 21.552 1.00 88.06 194 LEU A O 1
ATOM 1592 N N . VAL A 1 195 ? -4.853 5.146 23.124 1.00 90.75 195 VAL A N 1
ATOM 1593 C CA . VAL A 1 195 ? -6.309 4.893 23.073 1.00 90.75 195 VAL A CA 1
ATOM 1594 C C . VAL A 1 195 ? -7.122 6.184 23.231 1.00 90.75 195 VAL A C 1
ATOM 1596 O O . VAL A 1 195 ? -8.072 6.4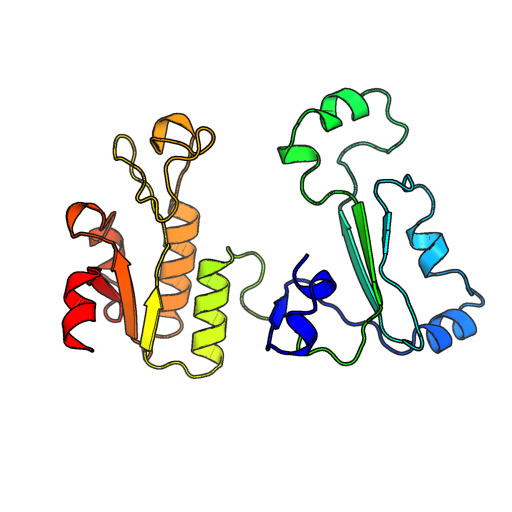37 22.486 1.00 90.75 195 VAL A O 1
ATOM 1599 N N . ASP A 1 196 ? -6.705 7.052 24.152 1.00 92.88 196 ASP A N 1
ATOM 1600 C CA . ASP A 1 196 ? -7.307 8.357 24.431 1.00 92.88 196 ASP A CA 1
ATOM 1601 C C . ASP A 1 196 ? -7.356 9.263 23.190 1.00 92.88 196 ASP A C 1
ATOM 1603 O O . ASP A 1 196 ? -8.345 9.969 22.967 1.00 92.88 196 ASP A O 1
ATOM 1607 N N . GLN A 1 197 ? -6.348 9.171 22.317 1.00 92.75 197 GLN A N 1
ATOM 1608 C CA . GLN A 1 197 ? -6.262 9.948 21.080 1.00 92.75 197 GLN A CA 1
ATOM 1609 C C . GLN A 1 197 ? -7.341 9.569 20.062 1.00 92.75 197 GLN A C 1
ATOM 1611 O O . GLN A 1 197 ? -7.618 10.354 19.149 1.00 92.75 197 GLN A O 1
ATOM 1616 N N . PHE A 1 198 ? -7.956 8.394 20.201 1.00 94.12 198 PHE A N 1
ATOM 1617 C CA . PHE A 1 198 ? -9.005 7.891 19.316 1.00 94.12 198 PHE A CA 1
ATOM 1618 C C . PHE A 1 198 ? -10.399 7.905 19.950 1.00 94.12 198 PHE A C 1
ATOM 1620 O O . PHE A 1 198 ? -11.356 7.566 19.265 1.00 94.12 198 PHE A O 1
ATOM 1627 N N . SER A 1 199 ? -10.548 8.391 21.186 1.00 91.62 199 SER A N 1
ATOM 1628 C CA . SER A 1 199 ? -11.826 8.459 21.925 1.00 91.62 199 SER A CA 1
ATOM 1629 C C . SER A 1 199 ? -12.986 9.119 21.159 1.00 91.62 199 SER A C 1
ATOM 1631 O O . SER A 1 199 ? -14.143 8.734 21.308 1.00 91.62 199 SER A O 1
ATOM 1633 N N . MET A 1 200 ? -12.690 10.087 20.286 1.00 92.69 200 MET A N 1
ATOM 1634 C CA . MET A 1 200 ? -13.690 10.758 19.443 1.00 92.69 200 MET A CA 1
ATOM 1635 C C . MET A 1 200 ? -14.181 9.903 18.257 1.00 92.69 200 MET A C 1
ATOM 1637 O O . MET A 1 200 ? -15.180 10.248 17.622 1.00 92.69 200 MET A O 1
ATOM 1641 N N . CYS A 1 201 ? -13.488 8.812 17.925 1.00 96.00 201 CYS A N 1
ATOM 1642 C CA . CYS A 1 201 ? -13.847 7.878 16.858 1.00 96.00 201 CYS A CA 1
ATOM 1643 C C . CYS A 1 201 ? -14.697 6.746 17.447 1.00 96.00 201 CYS A C 1
ATOM 1645 O O . CYS A 1 201 ? -14.188 5.687 17.793 1.00 96.00 201 CYS A O 1
ATOM 1647 N N . LYS A 1 202 ? -16.010 6.979 17.562 1.00 96.44 202 LYS A N 1
ATOM 1648 C CA . LYS A 1 202 ? -16.959 6.052 18.215 1.00 96.44 202 LYS A CA 1
ATOM 1649 C C . LYS A 1 202 ? -17.050 4.666 17.569 1.00 96.44 202 LYS A C 1
ATOM 1651 O O . LYS A 1 202 ? -17.565 3.744 18.185 1.00 96.44 202 LYS A O 1
ATOM 1656 N N . ASN A 1 203 ? -16.591 4.542 16.330 1.00 97.69 203 ASN A N 1
ATOM 1657 C CA . ASN A 1 203 ? -16.566 3.307 15.561 1.00 97.69 203 ASN A CA 1
ATOM 1658 C C . ASN A 1 203 ? -15.227 2.560 15.664 1.00 97.69 203 ASN A C 1
ATOM 1660 O O . ASN A 1 203 ? -14.947 1.708 14.829 1.00 97.69 203 ASN A O 1
ATOM 1664 N N . VAL A 1 204 ? -14.389 2.891 16.649 1.00 97.75 204 VAL A N 1
ATOM 1665 C CA . VAL A 1 204 ? -13.114 2.220 16.916 1.00 97.75 204 VAL A CA 1
ATOM 1666 C C . VAL A 1 204 ? -13.182 1.556 18.285 1.00 97.75 204 VAL A C 1
ATOM 1668 O O . VAL A 1 204 ? -13.504 2.202 19.279 1.00 97.75 204 VAL A O 1
ATOM 1671 N N . THR A 1 205 ? -12.864 0.268 18.337 1.00 96.25 205 THR A N 1
ATOM 1672 C CA . THR A 1 205 ? -12.787 -0.531 19.564 1.00 96.25 205 THR A CA 1
ATOM 1673 C C . THR A 1 205 ? -11.411 -1.171 19.652 1.00 96.25 205 THR A C 1
ATOM 1675 O O . THR A 1 205 ? -10.935 -1.737 18.672 1.00 96.25 205 THR A O 1
ATOM 1678 N N . PHE A 1 206 ? -10.768 -1.091 20.813 1.00 94.75 206 PHE A N 1
ATOM 1679 C CA . PHE A 1 206 ? -9.499 -1.769 21.057 1.00 94.75 206 PHE A CA 1
ATOM 1680 C C . PHE A 1 206 ? -9.767 -3.151 21.646 1.00 94.75 206 PHE A C 1
ATOM 1682 O O . PHE A 1 206 ? -10.544 -3.275 22.589 1.00 94.75 206 PHE A O 1
ATOM 1689 N N . LEU A 1 207 ? -9.132 -4.167 21.073 1.00 94.12 207 LEU A N 1
ATOM 1690 C CA . LEU A 1 207 ? -9.237 -5.565 21.472 1.00 94.12 207 LEU A CA 1
ATOM 1691 C C . LEU A 1 207 ? -7.839 -6.142 21.701 1.00 94.12 207 LEU A C 1
ATOM 1693 O O . LEU A 1 207 ? -6.839 -5.640 21.186 1.00 94.12 207 LEU A O 1
ATOM 1697 N N . THR A 1 208 ? -7.780 -7.226 22.452 1.00 92.38 208 THR A N 1
ATOM 1698 C CA . THR A 1 208 ? -6.622 -8.104 22.576 1.00 92.38 208 THR A CA 1
ATOM 1699 C C . THR A 1 208 ? -6.822 -9.370 21.741 1.00 92.38 208 THR A C 1
ATOM 1701 O O . THR A 1 208 ? -7.935 -9.677 21.310 1.00 92.38 208 THR A O 1
ATOM 1704 N N . TYR A 1 209 ? -5.767 -10.160 21.533 1.00 89.06 209 TYR A N 1
ATOM 1705 C CA . TYR A 1 209 ? -5.912 -11.482 20.911 1.00 89.06 209 TYR A CA 1
ATOM 1706 C C . TYR A 1 209 ? -6.846 -12.403 21.703 1.00 89.06 209 TYR A C 1
ATOM 1708 O O . TYR A 1 209 ? -7.598 -13.150 21.084 1.00 89.06 209 TYR A O 1
ATOM 1716 N N . GLY A 1 210 ? -6.860 -12.299 23.037 1.00 89.44 210 GLY A N 1
ATOM 1717 C CA . GLY A 1 210 ? -7.773 -13.062 23.894 1.00 89.44 210 GLY A CA 1
ATOM 1718 C C . GLY A 1 210 ? -9.248 -12.750 23.627 1.00 89.44 210 GLY A C 1
ATOM 1719 O O . GLY A 1 210 ? -10.077 -13.655 23.623 1.00 89.44 210 GLY A O 1
ATOM 1720 N N . ASP A 1 211 ? -9.576 -11.498 23.298 1.00 90.81 211 ASP A N 1
ATOM 1721 C CA . ASP A 1 211 ? -10.952 -11.101 22.968 1.00 90.81 211 ASP A CA 1
ATOM 1722 C C . ASP A 1 211 ? -11.455 -11.746 21.664 1.00 90.81 211 ASP A C 1
ATOM 1724 O O . ASP A 1 211 ? -12.660 -11.922 21.477 1.00 90.81 211 ASP A O 1
ATOM 1728 N N . LEU A 1 212 ? -10.539 -12.135 20.767 1.00 85.88 212 LEU A N 1
ATOM 1729 C CA . LEU A 1 212 ? -10.868 -12.854 19.534 1.00 85.88 212 LEU A CA 1
ATOM 1730 C C . LEU A 1 212 ? -11.018 -14.366 19.747 1.00 85.88 212 LEU A C 1
ATOM 1732 O O . LEU A 1 212 ? -11.612 -15.039 18.909 1.00 85.88 212 LEU A O 1
ATOM 1736 N N . GLU A 1 213 ? -10.502 -14.931 20.843 1.00 75.00 213 GLU A N 1
ATOM 1737 C CA . GLU A 1 213 ? -10.579 -16.380 21.087 1.00 75.00 213 GLU A CA 1
ATOM 1738 C C . GLU A 1 213 ? -12.005 -16.862 21.364 1.00 75.00 213 GLU A C 1
ATOM 1740 O O . GLU A 1 213 ? -12.304 -18.032 21.143 1.00 75.00 213 GLU A O 1
ATOM 1745 N N . VAL A 1 214 ? -12.910 -15.955 21.739 1.00 60.78 214 VAL A N 1
ATOM 1746 C CA . VAL A 1 214 ? -14.348 -16.227 21.914 1.00 60.78 214 VAL A CA 1
ATOM 1747 C C . VAL A 1 214 ? -15.048 -16.529 20.572 1.00 60.78 214 VAL A C 1
ATOM 1749 O O . VAL A 1 214 ? -16.207 -16.929 20.552 1.00 60.78 214 VAL A O 1
ATOM 1752 N N . TRP A 1 215 ? -14.362 -16.321 19.440 1.00 54.50 215 TRP A N 1
ATOM 1753 C CA . TRP A 1 215 ? -14.904 -16.477 18.085 1.00 54.50 215 TRP A CA 1
ATOM 1754 C C . TRP A 1 215 ? -14.474 -17.794 17.411 1.00 54.50 215 TRP A C 1
ATOM 1756 O O . TRP A 1 215 ? -14.785 -18.004 16.237 1.00 54.50 215 TRP A O 1
ATOM 1766 N N . LYS A 1 216 ? -13.743 -18.65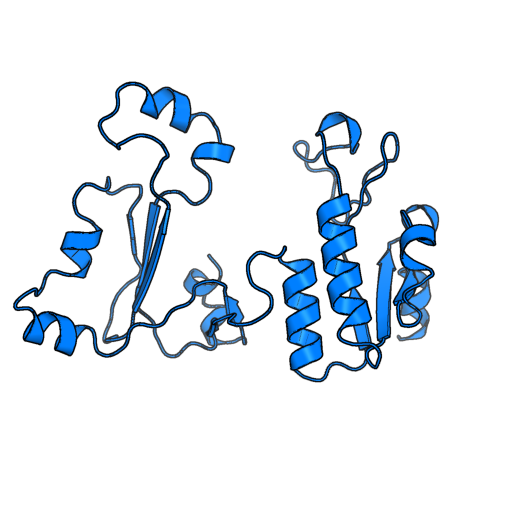5 18.130 1.00 46.50 216 LYS A N 1
ATOM 1767 C CA . LYS A 1 216 ? -13.461 -20.045 17.739 1.00 46.50 216 LYS A CA 1
ATOM 1768 C C . LYS A 1 216 ? -14.588 -20.968 18.189 1.00 46.50 216 LYS A C 1
ATOM 1770 O O . LYS A 1 216 ? -14.882 -21.908 17.419 1.00 46.50 216 LYS A O 1
#

pLDDT: mean 85.25, std 12.79, range [46.5, 98.56]

Foldseek 3Di:
DCVVVVVQAPDAAEDEQQDKDAQVVVVCVVVVNPCPVVVVCPQPDPVQEAEDDQPPFRIKRKDADAAPDRPPDPCVVVQVPDCVRCPRHHIHIYNDDNGNYDYDPPPPPADPQLSVLLVCVVVPAQEAEDDPLWAADAPDATQDPDPCPVPDDRHCNVPVDHCVRVLVSNLVSLVVRVRHAYEHEGQDPSRPPPVVSCVVSPRYHYYYPVNCVVVD